Protein AF-A0A5R2N940-F1 (afdb_monomer)

Nearest PDB structures (foldseek):
  3h09-assembly2_B  TM=5.605E-01  e=1.055E-02  Haemophilus influenzae

Radius of gyration: 29.72 Å; Cα contacts (8 Å, |Δi|>4): 476; chains: 1; bounding box: 58×35×92 Å

Solvent-accessible surface area (backbone atoms only — not comparable to full-atom values): 13304 Å² total; per-residue (Å²): 72,88,82,77,82,92,50,92,90,56,73,45,78,44,80,30,69,40,37,45,73,51,50,69,86,26,86,56,65,35,36,34,31,30,68,78,71,48,51,26,23,40,44,30,73,22,41,36,38,37,23,25,46,26,42,48,44,74,79,42,49,58,17,42,87,70,73,39,70,40,30,38,32,72,29,45,43,80,70,60,48,39,59,36,61,92,58,58,33,61,38,52,42,56,40,65,46,69,47,96,48,24,28,37,31,42,39,63,71,52,63,50,48,37,59,45,34,65,33,80,69,8,73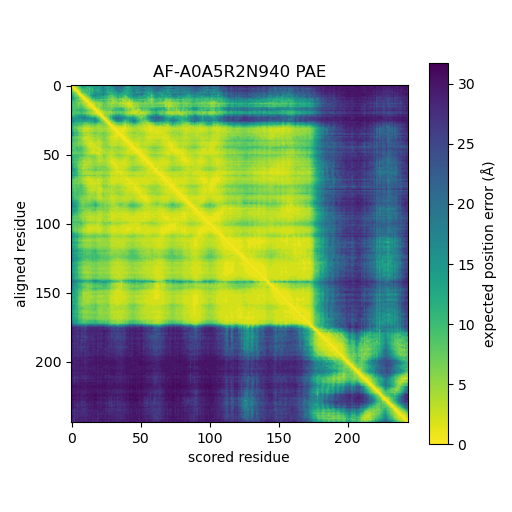,52,83,52,46,51,35,44,53,50,22,43,50,52,40,53,54,57,74,76,44,62,46,88,31,94,55,16,39,60,53,46,56,52,21,54,25,65,36,40,39,59,36,22,53,50,45,52,69,69,34,75,88,54,68,69,52,58,54,55,51,51,51,52,50,50,49,54,51,50,52,55,54,46,50,38,75,72,36,79,86,51,39,44,100,85,71,50,41,68,48,76,48,65,54,66,84,41,78,41,68,52,77,71,50,96,42,52,82,79,54,83,47,78,50,75,51,79,49,75,52,106

Structure (mmCIF, N/CA/C/O backbone):
data_AF-A0A5R2N940-F1
#
_entry.id   AF-A0A5R2N940-F1
#
loop_
_atom_site.group_PDB
_atom_site.id
_atom_site.type_symbol
_atom_site.label_atom_id
_atom_site.label_alt_id
_atom_site.label_comp_id
_atom_site.label_asym_id
_atom_site.label_entity_id
_atom_site.label_seq_id
_atom_site.pdbx_PDB_ins_code
_atom_site.Cartn_x
_atom_site.Cartn_y
_atom_site.Cartn_z
_atom_site.occupancy
_atom_site.B_iso_or_equiv
_atom_site.auth_seq_id
_atom_site.auth_comp_id
_atom_site.auth_asym_id
_atom_site.auth_atom_id
_atom_site.pdbx_PDB_model_num
ATOM 1 N N . GLY A 1 1 ? -12.086 -3.168 29.044 1.00 44.66 1 GLY A N 1
ATOM 2 C CA . GLY A 1 1 ? -11.832 -4.486 29.652 1.00 44.66 1 GLY A CA 1
ATOM 3 C C . GLY A 1 1 ? -10.336 -4.706 29.757 1.00 44.66 1 GLY A C 1
ATOM 4 O O . GLY A 1 1 ? -9.591 -3.938 29.162 1.00 44.66 1 GLY A O 1
ATOM 5 N N . PHE A 1 2 ? -9.892 -5.713 30.510 1.00 36.66 2 PHE A N 1
ATOM 6 C CA . PHE A 1 2 ? -8.494 -6.152 30.461 1.00 36.66 2 PHE A CA 1
ATOM 7 C C . PHE A 1 2 ? -8.243 -6.866 29.126 1.00 36.66 2 PHE A C 1
ATOM 9 O O . PHE A 1 2 ? -9.020 -7.741 28.752 1.00 36.66 2 PHE A O 1
ATOM 16 N N . TYR A 1 3 ? -7.195 -6.458 28.413 1.00 52.59 3 TYR A N 1
ATOM 17 C CA . TYR A 1 3 ? -6.769 -7.007 27.127 1.00 52.59 3 TYR A CA 1
ATOM 18 C C . TYR A 1 3 ? -5.451 -7.764 27.309 1.00 52.59 3 TYR A C 1
ATOM 20 O O . TYR A 1 3 ? -4.592 -7.347 28.084 1.00 52.59 3 TYR A O 1
ATOM 28 N N . THR A 1 4 ? -5.300 -8.883 26.608 1.00 47.16 4 THR A N 1
ATOM 29 C CA . THR A 1 4 ? -4.017 -9.572 26.436 1.00 47.16 4 THR A CA 1
ATOM 30 C C . THR A 1 4 ? -3.868 -9.849 24.947 1.00 47.16 4 THR A C 1
ATOM 32 O O . THR A 1 4 ? -4.587 -10.690 24.410 1.00 47.16 4 THR A O 1
ATOM 35 N N . ASN A 1 5 ? -2.981 -9.109 24.273 1.00 54.41 5 ASN A N 1
ATOM 36 C CA . ASN A 1 5 ? -2.538 -9.459 22.923 1.00 54.41 5 ASN A CA 1
ATOM 37 C C . ASN A 1 5 ? -1.955 -10.885 22.982 1.00 54.41 5 ASN A C 1
ATOM 39 O O . ASN A 1 5 ? -1.223 -11.193 23.928 1.00 54.41 5 ASN A O 1
ATOM 43 N N . GLN A 1 6 ? -2.274 -11.761 22.021 1.00 54.56 6 GLN A N 1
ATOM 44 C CA . GLN A 1 6 ? -1.691 -13.112 21.979 1.00 54.56 6 GLN A CA 1
ATOM 45 C C . GLN A 1 6 ? -0.190 -13.119 21.628 1.00 54.56 6 GLN A C 1
ATOM 47 O O . GLN A 1 6 ? 0.441 -14.175 21.655 1.00 54.56 6 GLN A O 1
ATOM 52 N N . GLY A 1 7 ? 0.400 -11.945 21.408 1.00 53.34 7 GLY A N 1
ATOM 53 C CA . GLY A 1 7 ? 1.804 -11.741 21.088 1.00 53.34 7 GLY A CA 1
ATOM 54 C C . GLY A 1 7 ? 1.979 -11.381 19.618 1.00 53.34 7 GLY A C 1
ATOM 55 O O . GLY A 1 7 ? 1.072 -11.546 18.818 1.00 53.34 7 GLY A O 1
ATOM 56 N N . ILE A 1 8 ? 3.172 -10.899 19.275 1.00 55.69 8 ILE A N 1
ATOM 57 C CA . ILE A 1 8 ? 3.547 -10.573 17.895 1.00 55.69 8 ILE A CA 1
ATOM 58 C C . ILE A 1 8 ? 3.683 -11.871 17.091 1.00 55.69 8 ILE A C 1
ATOM 60 O O . ILE A 1 8 ? 4.409 -12.779 17.508 1.00 55.69 8 ILE A O 1
ATOM 64 N N . GLY A 1 9 ? 3.057 -11.932 15.919 1.00 58.97 9 GLY A N 1
ATOM 65 C CA . GLY A 1 9 ? 3.209 -13.028 14.962 1.00 58.97 9 GLY A CA 1
ATOM 66 C C . GLY A 1 9 ? 1.997 -13.950 14.825 1.00 58.97 9 GLY A C 1
ATOM 67 O O . GLY A 1 9 ? 2.103 -14.961 14.128 1.00 58.97 9 GLY A O 1
ATOM 68 N N . VAL A 1 10 ? 0.874 -13.652 15.487 1.00 68.81 10 VAL A N 1
ATOM 69 C CA . VAL A 1 10 ? -0.336 -14.487 15.458 1.00 68.81 10 VAL A CA 1
ATOM 70 C C . VAL A 1 10 ? -1.566 -13.600 15.378 1.00 68.81 10 VAL A C 1
ATOM 72 O O . VAL A 1 10 ? -1.925 -12.951 16.351 1.00 68.81 10 VAL A O 1
ATOM 75 N N . VAL A 1 11 ? -2.274 -13.676 14.250 1.00 71.25 11 VAL A N 1
ATOM 76 C CA . VAL A 1 11 ? -3.556 -12.987 14.089 1.00 71.25 11 VAL A CA 1
ATOM 77 C C . VAL A 1 11 ? -4.619 -13.601 15.006 1.00 71.25 11 VAL A C 1
ATOM 79 O O . VAL A 1 11 ? -4.940 -14.790 14.890 1.00 71.25 11 VAL A O 1
ATOM 82 N N . ALA A 1 12 ? -5.214 -12.786 15.875 1.00 76.19 12 ALA A N 1
ATOM 83 C CA . ALA A 1 12 ? -6.241 -13.196 16.823 1.00 76.19 12 ALA A C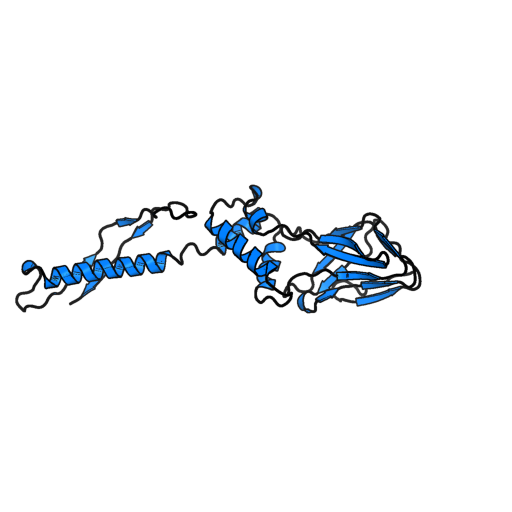A 1
ATOM 84 C C . ALA A 1 12 ? -7.435 -12.228 16.875 1.00 76.19 12 ALA A C 1
ATOM 86 O O . ALA A 1 12 ? -7.312 -11.006 16.818 1.00 76.19 12 ALA A O 1
ATOM 87 N N . LYS A 1 13 ? -8.630 -12.797 17.071 1.00 79.62 13 LYS A N 1
ATOM 88 C CA . LYS A 1 13 ? -9.815 -12.033 17.477 1.00 79.62 13 LYS A CA 1
ATOM 89 C C . LYS A 1 13 ? -9.965 -12.120 18.985 1.00 79.62 13 LYS A C 1
ATOM 91 O O . LYS A 1 13 ? -10.016 -13.222 19.529 1.00 79.62 13 LYS A O 1
ATOM 96 N N . VAL A 1 14 ? -10.039 -10.972 19.646 1.00 80.69 14 VAL A N 1
ATOM 97 C CA . VAL A 1 14 ? -10.121 -10.893 21.107 1.00 80.69 14 VAL A CA 1
ATOM 98 C C . VAL A 1 14 ? -11.463 -10.305 21.514 1.00 80.69 14 VAL A C 1
ATOM 100 O O . VAL A 1 14 ? -11.762 -9.145 21.226 1.00 80.69 14 VAL A O 1
ATOM 103 N N . ASP A 1 15 ? -12.258 -11.105 22.221 1.00 80.88 15 ASP A N 1
ATOM 104 C CA . ASP A 1 15 ? -13.495 -10.645 22.843 1.00 80.88 15 ASP A CA 1
ATOM 105 C C . ASP A 1 15 ? -13.173 -9.846 24.112 1.00 80.88 15 ASP A C 1
ATOM 107 O O . ASP A 1 15 ? -12.575 -10.353 25.065 1.00 80.88 15 ASP A O 1
ATOM 111 N N . VAL A 1 16 ? -13.597 -8.584 24.149 1.00 79.69 16 VAL A N 1
ATOM 112 C CA . VAL A 1 16 ? -13.416 -7.693 25.296 1.00 79.69 16 VAL A CA 1
ATOM 113 C C . VAL A 1 16 ? -14.776 -7.409 25.922 1.00 79.69 16 VAL A C 1
ATOM 115 O O . VAL A 1 16 ? -15.626 -6.717 25.359 1.00 79.69 16 VAL A O 1
ATOM 118 N N . GLY A 1 17 ? -14.968 -7.907 27.145 1.00 75.62 17 GLY A N 1
ATOM 119 C CA . GLY A 1 17 ? -16.130 -7.563 27.958 1.00 75.62 17 GLY A CA 1
ATOM 120 C C . GLY A 1 17 ? -16.151 -6.066 28.289 1.00 75.62 17 GLY A C 1
ATOM 121 O O . GLY A 1 17 ? -15.237 -5.544 28.940 1.00 75.62 17 GLY A O 1
ATOM 122 N N . GLY A 1 18 ? -17.208 -5.378 27.859 1.00 80.62 18 GLY A N 1
ATOM 123 C CA . GLY A 1 18 ? -17.401 -3.938 28.024 1.00 80.62 18 GLY A CA 1
ATOM 124 C C . GLY A 1 18 ? -16.725 -3.101 26.935 1.00 80.62 18 GLY A C 1
ATOM 125 O O . GLY A 1 18 ? -16.542 -3.549 25.807 1.00 80.62 18 GLY A O 1
ATOM 126 N N . GLY A 1 19 ? -16.404 -1.850 27.266 1.00 80.75 19 GLY A N 1
ATOM 127 C CA . GLY A 1 19 ? -15.695 -0.941 26.364 1.00 80.75 19 GLY A CA 1
ATOM 128 C C . GLY A 1 19 ? -14.172 -1.082 26.413 1.00 80.75 19 GLY A C 1
ATOM 129 O O . GLY A 1 19 ? -13.620 -1.697 27.336 1.00 80.75 19 GLY A O 1
ATOM 130 N N . PHE A 1 20 ? -13.491 -0.472 25.446 1.00 83.62 20 PHE A N 1
ATOM 131 C CA . PHE A 1 20 ? -12.031 -0.383 25.363 1.00 83.62 20 PHE A CA 1
ATOM 132 C C . PHE A 1 20 ? -11.602 1.079 25.268 1.00 83.62 20 PHE A C 1
ATOM 134 O O . PHE A 1 20 ? -12.249 1.873 24.593 1.00 83.62 20 PHE A O 1
ATOM 141 N N . LYS A 1 21 ? -10.524 1.435 25.965 1.00 84.44 21 LYS A N 1
ATOM 142 C CA . LYS A 1 21 ? -9.914 2.757 25.863 1.00 84.44 21 LYS A CA 1
ATOM 143 C C . LYS A 1 21 ? -8.412 2.586 25.742 1.00 84.44 21 LYS A C 1
ATOM 145 O O . LYS A 1 21 ? -7.776 2.156 26.704 1.00 84.44 21 LYS A O 1
ATOM 150 N N . GLN A 1 22 ? -7.880 2.922 24.577 1.00 78.06 22 GLN A N 1
ATOM 151 C CA . GLN A 1 22 ? -6.447 2.996 24.353 1.00 78.06 22 GLN A CA 1
ATOM 152 C C . GLN A 1 22 ? -5.919 4.318 24.906 1.00 78.06 22 GLN A C 1
ATOM 154 O O . GLN A 1 22 ? -6.561 5.365 24.795 1.00 78.06 22 GLN A O 1
ATOM 159 N N . VAL A 1 23 ? -4.748 4.266 25.530 1.00 71.88 23 VAL A N 1
ATOM 160 C CA . VAL A 1 23 ? -4.002 5.453 25.958 1.00 71.88 23 VAL A CA 1
ATOM 161 C C . VAL A 1 23 ? -2.736 5.592 25.113 1.00 71.88 23 VAL A C 1
ATOM 163 O O . VAL A 1 23 ? -2.342 4.658 24.421 1.00 71.88 23 VAL A O 1
ATOM 166 N N . LEU A 1 24 ? -2.093 6.760 25.196 1.00 60.22 24 LEU A N 1
ATOM 167 C CA . LEU A 1 24 ? -0.956 7.195 24.368 1.00 60.22 24 LEU A CA 1
ATOM 168 C C . LEU A 1 24 ? 0.204 6.187 24.208 1.00 60.22 24 LEU A C 1
ATOM 170 O O . LEU A 1 24 ? 0.989 6.346 23.283 1.00 60.22 24 LEU A O 1
ATOM 174 N N . SER A 1 25 ? 0.342 5.183 25.084 1.00 59.28 25 SER A N 1
ATOM 175 C CA . SER A 1 25 ? 1.407 4.170 25.014 1.00 59.28 25 SER A CA 1
ATOM 176 C C . SER A 1 25 ? 1.212 3.089 23.946 1.00 59.28 25 SER A C 1
ATOM 178 O O . SER A 1 25 ? 2.125 2.291 23.764 1.00 59.28 25 SER A O 1
ATOM 180 N N . GLY A 1 26 ? 0.082 3.071 23.229 1.00 55.59 26 GLY A N 1
ATOM 181 C CA . GLY A 1 26 ? -0.043 2.256 22.019 1.00 55.59 26 GLY A CA 1
ATOM 182 C C . GLY A 1 26 ? -0.116 0.748 22.253 1.00 55.59 26 GLY A C 1
ATOM 183 O O . GLY A 1 26 ? 0.538 -0.027 21.564 1.00 55.59 26 GLY A O 1
ATOM 184 N N . ASP A 1 27 ? -0.915 0.312 23.230 1.00 61.22 27 ASP A N 1
ATOM 185 C CA . ASP A 1 27 ? -1.028 -1.111 23.593 1.00 61.22 27 ASP A CA 1
ATOM 186 C C . ASP A 1 27 ? -1.682 -1.979 22.490 1.00 61.22 27 ASP A C 1
ATOM 188 O O . ASP A 1 27 ? -1.665 -3.210 22.575 1.00 61.22 27 ASP A O 1
ATOM 192 N N . PHE A 1 28 ? -2.273 -1.355 21.464 1.00 68.81 28 PHE A N 1
ATOM 193 C CA . PHE A 1 28 ? -2.885 -2.039 20.329 1.00 68.81 28 PHE A CA 1
ATOM 194 C C . PHE A 1 28 ? -1.876 -2.206 19.190 1.00 68.81 28 PHE A C 1
ATOM 196 O O . PHE A 1 28 ? -1.679 -1.323 18.357 1.00 68.81 28 PHE A O 1
ATOM 203 N N . VAL A 1 29 ? -1.233 -3.368 19.176 1.00 71.38 29 VAL A N 1
ATOM 204 C CA . VAL A 1 29 ? -0.426 -3.847 18.052 1.00 71.38 29 VAL A CA 1
ATOM 205 C C . VAL A 1 29 ? -1.345 -4.617 17.110 1.00 71.38 29 VAL A C 1
ATOM 207 O O . VAL A 1 29 ? -2.102 -5.468 17.576 1.00 71.38 29 VAL A O 1
ATOM 210 N N . THR A 1 30 ? -1.295 -4.293 15.818 1.00 81.88 30 THR A N 1
ATOM 211 C CA . THR A 1 30 ? -2.127 -4.915 14.782 1.00 81.88 30 THR A CA 1
ATOM 212 C C . THR A 1 30 ? -1.262 -5.793 13.885 1.00 81.88 30 THR A C 1
ATOM 214 O O . THR A 1 30 ? -0.526 -5.287 13.030 1.00 81.88 30 THR A O 1
ATOM 217 N N . ASP A 1 31 ? -1.356 -7.108 14.056 1.00 85.50 31 ASP A N 1
ATOM 218 C CA . ASP A 1 31 ? -0.796 -8.050 13.095 1.00 85.50 31 ASP A CA 1
ATOM 219 C C . ASP A 1 31 ? -1.713 -8.143 11.860 1.00 85.50 31 ASP A C 1
ATOM 221 O O . ASP A 1 31 ? -2.942 -8.225 11.965 1.00 85.50 31 ASP A O 1
ATOM 225 N N . VAL A 1 32 ? -1.121 -8.121 10.666 1.00 88.06 32 VAL A N 1
ATOM 226 C CA . VAL A 1 32 ? -1.808 -8.175 9.370 1.00 88.06 32 VAL A CA 1
ATOM 227 C C . VAL A 1 32 ? -1.212 -9.306 8.536 1.00 88.06 32 VAL A C 1
ATOM 229 O O . VAL A 1 32 ? -0.020 -9.320 8.225 1.00 88.06 32 VAL A O 1
ATOM 232 N N . ASP A 1 33 ? -2.047 -10.258 8.137 1.00 88.44 33 ASP A N 1
ATOM 233 C CA . ASP A 1 33 ? -1.687 -11.340 7.225 1.00 88.44 33 ASP A CA 1
ATOM 234 C C . ASP A 1 33 ? -2.398 -11.127 5.887 1.00 88.44 33 ASP A C 1
ATOM 236 O O . ASP A 1 33 ? -3.579 -11.455 5.729 1.00 88.44 33 ASP A O 1
ATOM 240 N N . LEU A 1 34 ? -1.670 -10.578 4.910 1.00 89.62 34 LEU A N 1
ATOM 241 C CA . LEU A 1 34 ? -2.230 -10.278 3.595 1.00 89.62 34 LEU A CA 1
ATOM 242 C C . LEU A 1 34 ? -2.583 -11.550 2.822 1.00 89.62 34 LEU A C 1
ATOM 244 O O . LEU A 1 34 ? -3.617 -11.590 2.162 1.00 89.62 34 LEU A O 1
ATOM 248 N N . ASN A 1 35 ? -1.798 -12.620 2.928 1.00 88.31 35 ASN A N 1
ATOM 249 C CA . ASN A 1 35 ? -2.079 -13.879 2.239 1.00 88.31 35 ASN A CA 1
ATOM 250 C C . ASN A 1 35 ? -3.447 -14.459 2.635 1.00 88.31 35 ASN A C 1
ATOM 252 O O . ASN A 1 35 ? -4.217 -14.896 1.775 1.00 88.31 35 ASN A O 1
ATOM 256 N N . ASN A 1 36 ? -3.769 -14.420 3.927 1.00 87.38 36 ASN A N 1
ATOM 257 C CA . ASN A 1 36 ? -5.051 -14.904 4.437 1.00 87.38 36 ASN A CA 1
ATOM 258 C C . ASN A 1 36 ? -6.134 -13.814 4.521 1.00 87.38 36 ASN A C 1
ATOM 260 O O . ASN A 1 36 ? -7.290 -14.150 4.769 1.00 87.38 36 ASN A O 1
ATOM 264 N N . GLN A 1 37 ? -5.785 -12.545 4.270 1.00 89.38 37 GLN A N 1
ATOM 265 C CA . GLN A 1 37 ? -6.675 -11.379 4.367 1.00 89.38 37 GLN A CA 1
ATOM 266 C C . GLN A 1 37 ? -7.329 -11.262 5.753 1.00 89.38 37 GLN A C 1
ATOM 268 O O . GLN A 1 37 ? -8.535 -11.046 5.887 1.00 89.38 37 GLN A O 1
ATOM 273 N N . ILE A 1 38 ? -6.519 -11.443 6.797 1.00 88.25 38 ILE A N 1
ATOM 274 C CA . ILE A 1 38 ? -6.947 -11.377 8.198 1.00 88.25 38 ILE A CA 1
ATOM 275 C C . ILE A 1 38 ? -6.037 -10.447 8.996 1.00 88.25 38 ILE A C 1
ATOM 277 O O . ILE A 1 38 ? -4.870 -10.251 8.662 1.00 88.25 38 ILE A O 1
ATOM 281 N N . THR A 1 39 ? -6.579 -9.899 10.078 1.00 89.25 39 THR A N 1
ATOM 282 C CA . THR A 1 39 ? -5.853 -9.032 11.002 1.00 89.25 39 THR A CA 1
ATOM 283 C C . THR A 1 39 ? -6.307 -9.266 12.436 1.00 89.25 39 THR A C 1
ATOM 285 O O . THR A 1 39 ? -7.386 -9.834 12.662 1.00 89.25 39 THR A O 1
ATOM 288 N N . ASP A 1 40 ? -5.489 -8.832 13.391 1.00 84.50 40 ASP A N 1
ATOM 289 C CA . ASP A 1 40 ? -5.913 -8.687 14.775 1.00 84.50 40 ASP A CA 1
ATOM 290 C C . ASP A 1 40 ? -7.155 -7.809 14.874 1.00 84.50 40 ASP A C 1
ATOM 292 O O . ASP A 1 40 ? -7.224 -6.718 14.306 1.00 84.50 40 ASP A O 1
ATOM 296 N N . ALA A 1 41 ? -8.150 -8.290 15.618 1.00 87.56 41 ALA A N 1
ATOM 297 C CA . ALA A 1 41 ? -9.384 -7.543 15.794 1.00 87.56 41 ALA A CA 1
ATOM 298 C C . ALA A 1 41 ? -9.942 -7.637 17.212 1.00 87.56 41 ALA A C 1
ATOM 300 O O . ALA A 1 41 ? -9.967 -8.704 17.832 1.00 87.56 41 ALA A O 1
ATOM 301 N N . LEU A 1 42 ? -10.467 -6.517 17.704 1.00 88.12 42 LEU A N 1
ATOM 302 C CA . LEU A 1 42 ? -11.174 -6.445 18.979 1.00 88.12 42 LEU A CA 1
ATOM 303 C C . LEU A 1 42 ? -12.686 -6.526 18.766 1.00 88.12 42 LEU A C 1
ATOM 305 O O . LEU A 1 42 ? -13.270 -5.725 18.036 1.00 88.12 42 LEU A O 1
ATOM 309 N N . ALA A 1 43 ? -13.338 -7.453 19.459 1.00 89.75 43 ALA A N 1
ATOM 310 C CA . ALA A 1 43 ? -14.791 -7.518 19.550 1.00 89.75 43 ALA A CA 1
ATOM 311 C C . ALA A 1 43 ? -15.232 -6.990 20.922 1.00 89.75 43 ALA A C 1
ATOM 313 O O . ALA A 1 43 ? -15.105 -7.666 21.942 1.00 89.75 43 ALA A O 1
ATOM 314 N N . LEU A 1 44 ? -15.719 -5.753 20.961 1.00 90.50 44 LEU A N 1
ATOM 315 C CA . LEU A 1 44 ? -16.147 -5.067 22.177 1.00 90.50 44 LEU A CA 1
ATOM 316 C C . LEU A 1 44 ? -17.655 -5.234 22.375 1.00 90.50 44 LEU A C 1
ATOM 318 O O . LEU A 1 44 ? -18.441 -5.036 21.450 1.00 90.50 44 LEU A O 1
ATOM 322 N N . THR A 1 45 ? -18.095 -5.504 23.605 1.00 89.00 45 THR A N 1
ATOM 323 C CA . THR A 1 45 ? -19.537 -5.456 23.923 1.00 89.00 45 THR A CA 1
ATOM 324 C C . THR A 1 45 ? -20.023 -4.042 24.276 1.00 89.00 45 THR A C 1
ATOM 326 O O . THR A 1 45 ? -21.222 -3.835 24.447 1.00 89.00 45 THR A O 1
ATOM 329 N N . GLY A 1 46 ? -19.106 -3.081 24.438 1.00 89.88 46 GLY A N 1
ATOM 330 C CA . GLY A 1 46 ? -19.373 -1.665 24.713 1.00 89.88 46 GLY A CA 1
ATOM 331 C C . GLY A 1 46 ? -18.670 -0.724 23.726 1.00 89.88 46 GLY A C 1
ATOM 332 O O . GLY A 1 46 ? -18.325 -1.125 22.615 1.00 89.88 46 GLY A O 1
ATOM 333 N N . ALA A 1 47 ? -18.473 0.537 24.124 1.00 92.69 47 ALA A N 1
ATOM 334 C CA . ALA A 1 47 ? -17.843 1.554 23.279 1.00 92.69 47 ALA A CA 1
ATOM 335 C C . ALA A 1 47 ? -16.305 1.442 23.251 1.00 92.69 47 ALA A C 1
ATOM 337 O O . ALA A 1 47 ? -15.695 1.045 24.246 1.00 92.69 47 ALA A O 1
ATOM 338 N N . GLY A 1 48 ? -15.691 1.818 22.133 1.00 92.06 48 GLY A N 1
ATOM 339 C CA . GLY A 1 48 ? -14.244 1.888 21.934 1.00 92.06 48 GLY A CA 1
ATOM 340 C C . GLY A 1 48 ? -13.771 3.329 21.748 1.00 92.06 48 GLY A C 1
ATOM 341 O O . GLY A 1 48 ? -14.441 4.115 21.085 1.00 92.06 48 GLY A O 1
ATOM 342 N N . ASP A 1 49 ? -12.630 3.668 22.339 1.00 92.12 49 ASP A N 1
ATOM 343 C CA . ASP A 1 49 ? -11.960 4.968 22.218 1.00 92.12 49 ASP A CA 1
ATOM 344 C C . ASP A 1 49 ? -10.461 4.736 21.976 1.00 92.12 49 ASP A C 1
ATOM 346 O O . ASP A 1 49 ? -9.773 4.192 22.847 1.00 92.12 49 ASP A O 1
ATOM 350 N N . PHE A 1 50 ? -9.974 5.086 20.787 1.00 90.50 50 PHE A N 1
ATOM 351 C CA . PHE A 1 50 ? -8.633 4.743 20.307 1.00 90.50 50 PHE A CA 1
ATOM 352 C C . PHE A 1 50 ? -7.763 5.992 20.146 1.00 90.50 50 PHE A C 1
ATOM 354 O O . PHE A 1 50 ? -8.207 6.986 19.586 1.00 90.50 50 PHE A O 1
ATOM 361 N N . ASN A 1 51 ? -6.532 5.962 20.662 1.00 89.31 51 ASN A N 1
ATOM 362 C CA . ASN A 1 51 ? -5.604 7.097 20.663 1.00 89.31 51 ASN A CA 1
ATOM 363 C C . ASN A 1 51 ? -4.148 6.601 20.702 1.00 89.31 51 ASN A C 1
ATOM 365 O O . ASN A 1 51 ? -3.877 5.530 21.255 1.00 89.31 51 ASN A O 1
ATOM 369 N N . GLY A 1 52 ? -3.218 7.413 20.206 1.00 87.19 52 GLY A N 1
ATOM 370 C CA . GLY A 1 52 ? -1.781 7.165 20.234 1.00 87.19 52 GLY A CA 1
ATOM 371 C C . GLY A 1 52 ? -1.306 6.290 19.081 1.00 87.19 52 GLY A C 1
ATOM 372 O O . GLY A 1 52 ? -2.044 6.010 18.142 1.00 87.19 52 GLY A O 1
ATOM 373 N N . GLU A 1 53 ? -0.056 5.844 19.153 1.00 86.69 53 GLU A N 1
ATOM 374 C CA . GLU A 1 53 ? 0.531 5.018 18.098 1.00 86.69 53 GLU A CA 1
ATOM 375 C C . GLU A 1 53 ? -0.037 3.591 18.131 1.00 86.69 53 GLU A C 1
ATOM 377 O O . GLU A 1 53 ? -0.210 3.003 19.197 1.00 86.69 53 GLU A O 1
ATOM 382 N N . ALA A 1 54 ? -0.294 3.016 16.963 1.00 86.75 54 ALA A N 1
ATOM 383 C CA . ALA A 1 54 ? -0.714 1.635 16.779 1.00 86.75 54 ALA A CA 1
ATOM 384 C C . ALA A 1 54 ? 0.269 0.938 15.828 1.00 86.75 54 ALA A C 1
ATOM 386 O O . ALA A 1 54 ? 0.210 1.142 14.608 1.00 86.75 54 ALA A O 1
ATOM 387 N N . PRO A 1 55 ? 1.219 0.154 16.368 1.00 86.50 55 PRO A N 1
ATOM 388 C CA . PRO A 1 55 ? 2.194 -0.550 15.553 1.00 86.50 55 PRO A CA 1
ATOM 389 C C . PRO A 1 55 ? 1.534 -1.570 14.617 1.00 86.50 55 PRO A C 1
ATOM 391 O O . PRO A 1 55 ? 0.690 -2.357 15.050 1.00 86.50 55 PRO A O 1
ATOM 394 N N . LEU A 1 56 ? 1.956 -1.585 13.353 1.00 89.19 56 LEU A N 1
ATOM 395 C CA . LEU A 1 56 ? 1.536 -2.549 12.339 1.00 89.19 56 LEU A CA 1
ATOM 396 C C . LEU A 1 56 ? 2.644 -3.569 12.077 1.00 89.19 56 LEU A C 1
ATOM 398 O O . LEU A 1 56 ? 3.769 -3.192 11.731 1.00 89.19 56 LEU A O 1
ATOM 402 N N . ASN A 1 57 ? 2.304 -4.856 12.154 1.00 86.75 57 ASN A N 1
ATOM 403 C CA . ASN A 1 57 ? 3.204 -5.949 11.794 1.00 86.75 57 ASN A CA 1
ATOM 404 C C . ASN A 1 57 ? 2.618 -6.761 10.641 1.00 86.75 57 ASN A C 1
ATOM 406 O O . ASN A 1 57 ? 1.563 -7.373 10.771 1.00 86.75 57 ASN A O 1
ATOM 410 N N . PHE A 1 58 ? 3.332 -6.831 9.522 1.00 88.31 58 PHE A N 1
ATOM 411 C CA . PHE A 1 58 ? 2.915 -7.640 8.380 1.00 88.31 58 PHE A CA 1
ATOM 412 C C . PHE A 1 58 ? 3.542 -9.032 8.461 1.00 88.31 58 PHE A C 1
ATOM 414 O O . PHE A 1 58 ? 4.764 -9.171 8.402 1.00 88.31 58 PHE A O 1
ATOM 421 N N . LEU A 1 59 ? 2.709 -10.066 8.585 1.00 86.69 59 LEU A N 1
ATOM 422 C CA . LEU A 1 59 ? 3.156 -11.464 8.629 1.00 86.69 59 LEU A CA 1
ATOM 423 C C . LEU A 1 59 ? 3.489 -11.988 7.231 1.00 86.69 59 LEU A C 1
ATOM 425 O O . LEU A 1 59 ? 4.421 -12.770 7.048 1.00 86.69 59 LEU A O 1
ATOM 429 N N . THR A 1 60 ? 2.716 -11.545 6.241 1.00 86.31 60 THR A N 1
ATOM 430 C CA . THR A 1 60 ? 2.874 -11.900 4.832 1.00 86.31 60 THR A CA 1
ATOM 431 C C . THR A 1 60 ? 2.531 -10.700 3.956 1.00 86.31 60 THR A C 1
ATOM 433 O O . THR A 1 60 ? 1.803 -9.796 4.370 1.00 86.31 60 THR A O 1
ATOM 436 N N . ILE A 1 61 ? 3.052 -10.705 2.727 1.00 88.19 61 ILE A N 1
ATOM 437 C CA . ILE A 1 61 ? 2.830 -9.638 1.739 1.00 88.19 61 ILE A CA 1
ATOM 438 C C . ILE A 1 61 ? 2.395 -10.178 0.373 1.00 88.19 61 ILE A C 1
ATOM 440 O O . ILE A 1 61 ? 2.578 -9.524 -0.650 1.00 88.19 61 ILE A O 1
ATOM 444 N N . ASP A 1 62 ? 1.857 -11.396 0.331 1.00 88.12 62 ASP A N 1
ATOM 445 C CA . ASP A 1 62 ? 1.617 -12.118 -0.925 1.00 88.12 62 ASP A CA 1
ATOM 446 C C . ASP A 1 62 ? 0.326 -11.701 -1.654 1.00 88.12 62 ASP A C 1
ATOM 448 O O . ASP A 1 62 ? 0.090 -12.152 -2.772 1.00 88.12 62 ASP A O 1
ATOM 452 N N . LYS A 1 63 ? -0.489 -10.822 -1.059 1.00 93.31 63 LYS A N 1
ATOM 453 C CA . LYS A 1 63 ? -1.725 -10.270 -1.642 1.00 93.31 63 LYS A CA 1
ATOM 454 C C . LYS A 1 63 ? -1.811 -8.767 -1.429 1.00 93.31 63 LYS A C 1
ATOM 456 O O . LYS A 1 63 ? -1.162 -8.244 -0.526 1.00 93.31 63 LYS A O 1
ATOM 461 N N . LEU A 1 64 ? -2.594 -8.075 -2.253 1.00 91.62 64 LEU A N 1
ATOM 462 C CA . LEU A 1 64 ? -2.774 -6.630 -2.099 1.00 91.62 64 LEU A CA 1
ATOM 463 C C . LEU A 1 64 ? -3.510 -6.314 -0.792 1.00 91.62 64 LEU A C 1
ATOM 465 O O . LEU A 1 64 ? -4.341 -7.096 -0.318 1.00 91.62 64 LEU A O 1
ATOM 469 N N . PHE A 1 65 ? -3.161 -5.170 -0.211 1.00 92.94 65 PHE A N 1
ATOM 470 C CA . PHE A 1 65 ? -3.806 -4.653 0.985 1.00 92.94 65 PHE A CA 1
ATOM 471 C C . PHE A 1 65 ? -5.257 -4.261 0.684 1.00 92.94 65 PHE A C 1
ATOM 473 O O . PHE A 1 65 ? -5.554 -3.678 -0.359 1.00 92.94 65 PHE A O 1
ATOM 480 N N . THR A 1 66 ? -6.151 -4.553 1.622 1.00 91.31 66 THR A N 1
ATOM 481 C CA . THR A 1 66 ? -7.527 -4.052 1.635 1.00 91.31 66 THR A CA 1
ATOM 482 C C . THR A 1 66 ? -7.809 -3.387 2.966 1.00 91.31 66 THR A C 1
ATOM 484 O O . THR A 1 66 ? -7.057 -3.547 3.920 1.00 91.31 66 THR A O 1
ATOM 487 N N . GLU A 1 67 ? -8.934 -2.692 3.067 1.00 94.12 67 GLU A N 1
ATOM 488 C CA . GLU A 1 67 ? -9.393 -2.206 4.364 1.00 94.12 67 GLU A CA 1
ATOM 489 C C . GLU A 1 67 ? -9.694 -3.378 5.315 1.00 94.12 67 GLU A C 1
ATOM 491 O O . GLU A 1 67 ? -10.246 -4.405 4.903 1.00 94.12 67 GLU A O 1
ATOM 496 N N . TYR A 1 68 ? -9.356 -3.214 6.595 1.00 93.88 68 TYR A N 1
ATOM 497 C CA . TYR A 1 68 ? -9.604 -4.210 7.635 1.00 93.88 68 TYR A CA 1
ATOM 498 C C . TYR A 1 68 ? -10.314 -3.596 8.838 1.00 93.88 68 TYR A C 1
ATOM 500 O O . TYR A 1 68 ? -9.891 -2.577 9.375 1.00 93.88 68 TYR A O 1
ATOM 508 N N . VAL A 1 69 ? -11.367 -4.257 9.322 1.00 94.62 69 VAL A N 1
ATOM 509 C CA . VAL A 1 69 ? -12.002 -3.895 10.597 1.00 94.62 69 VAL A CA 1
ATOM 510 C C . VAL A 1 69 ? -11.147 -4.438 11.742 1.00 94.62 69 VAL A C 1
ATOM 512 O O . VAL A 1 69 ? -11.122 -5.648 11.974 1.00 94.62 69 VAL A O 1
ATOM 515 N N . VAL A 1 70 ? -10.480 -3.541 12.465 1.00 92.50 70 VAL A N 1
ATOM 516 C CA . VAL A 1 70 ? -9.570 -3.867 13.579 1.00 92.50 70 VAL A CA 1
ATOM 517 C C . VAL A 1 70 ? -10.251 -3.770 14.946 1.00 92.50 70 VAL A C 1
ATOM 519 O O . VAL A 1 70 ? -9.781 -4.331 15.934 1.00 92.50 70 VAL A O 1
ATOM 522 N N . ALA A 1 71 ? -11.400 -3.101 15.034 1.00 92.94 71 ALA A N 1
ATOM 523 C CA . ALA A 1 71 ? -12.251 -3.170 16.215 1.00 92.94 71 ALA A CA 1
ATOM 524 C C . ALA A 1 71 ? -13.723 -2.980 15.861 1.00 92.94 71 ALA A C 1
ATOM 526 O O . ALA A 1 71 ? -14.070 -2.206 14.973 1.00 92.94 71 ALA A O 1
ATOM 527 N N . LYS A 1 72 ? -14.599 -3.667 16.591 1.00 94.69 72 LYS A N 1
ATOM 528 C CA . LYS A 1 72 ? -16.053 -3.544 16.473 1.00 94.69 72 LYS A CA 1
ATOM 529 C C . LYS A 1 72 ? -16.678 -3.444 17.853 1.00 94.69 72 LYS A C 1
ATOM 531 O O . LYS A 1 72 ? -16.307 -4.202 18.743 1.00 94.69 72 LYS A O 1
ATOM 536 N N . GLY A 1 73 ? -17.644 -2.551 18.036 1.00 93.50 73 GLY A N 1
ATOM 537 C CA . GLY A 1 73 ? -18.339 -2.390 19.314 1.00 93.50 73 GLY A CA 1
ATO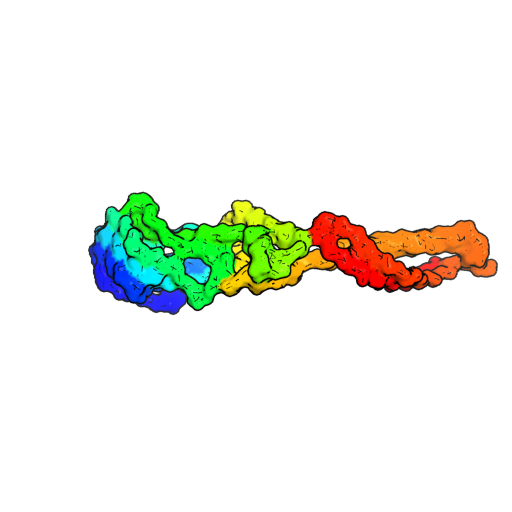M 538 C C . GLY A 1 73 ? -19.658 -1.640 19.201 1.00 93.50 73 GLY A C 1
ATOM 539 O O . GLY A 1 73 ? -20.207 -1.488 18.114 1.00 93.50 73 GLY A O 1
ATOM 540 N N . SER A 1 74 ? -20.191 -1.174 20.334 1.00 93.31 74 SER A N 1
ATOM 541 C CA . SER A 1 74 ? -21.478 -0.462 20.360 1.00 93.31 74 SER A CA 1
ATOM 542 C C . SER A 1 74 ? -21.384 0.989 19.874 1.00 93.31 74 SER A C 1
ATOM 544 O O . SER A 1 74 ? -22.394 1.562 19.478 1.00 93.31 74 SER A O 1
ATOM 546 N N . ALA A 1 75 ? -20.195 1.589 19.966 1.00 94.88 75 ALA A N 1
ATOM 547 C CA . ALA A 1 75 ? -19.836 2.903 19.435 1.00 94.88 75 ALA A CA 1
ATOM 548 C C . ALA A 1 75 ? -18.304 2.997 19.333 1.00 94.88 75 ALA A C 1
ATOM 550 O O . ALA A 1 75 ? -17.627 2.446 20.201 1.00 94.88 75 ALA A O 1
ATOM 551 N N . MET A 1 76 ? -17.765 3.689 18.330 1.00 95.56 76 MET A N 1
ATOM 552 C CA . MET A 1 76 ? -16.325 3.911 18.155 1.00 95.56 76 MET A CA 1
ATOM 553 C C . MET A 1 76 ? -15.983 5.392 18.103 1.00 95.56 76 MET A C 1
ATOM 555 O O . MET A 1 76 ? -16.658 6.173 17.434 1.00 95.56 76 MET A O 1
ATOM 559 N N . THR A 1 77 ? -14.891 5.738 18.772 1.00 94.25 77 THR A N 1
ATOM 560 C CA . THR A 1 77 ? -14.265 7.053 18.724 1.00 94.25 77 THR A CA 1
ATOM 561 C C . THR A 1 77 ? -12.804 6.887 18.331 1.00 94.25 77 THR A C 1
ATOM 563 O O . THR A 1 77 ? -12.064 6.141 18.974 1.00 94.25 77 THR A O 1
ATOM 566 N N . ASP A 1 78 ? -12.399 7.612 17.295 1.00 91.75 78 ASP A N 1
ATOM 567 C CA . ASP A 1 78 ? -10.998 7.901 17.011 1.00 91.75 78 ASP A CA 1
ATOM 568 C C . ASP A 1 78 ? -10.626 9.217 17.713 1.00 91.75 78 ASP A C 1
ATOM 570 O O . ASP A 1 78 ? -11.164 10.281 17.402 1.00 91.75 78 ASP A O 1
ATOM 574 N N . SER A 1 79 ? -9.752 9.120 18.711 1.00 90.81 79 SER A N 1
ATOM 575 C CA . SER A 1 79 ? -9.218 10.231 19.505 1.00 90.81 79 SER A CA 1
ATOM 576 C C . SER A 1 79 ? -7.788 10.610 19.089 1.00 90.81 79 SER A C 1
ATOM 578 O O . SER A 1 79 ? -7.091 11.267 19.868 1.00 90.81 79 SER A O 1
ATOM 580 N N . GLY A 1 80 ? -7.350 10.210 17.891 1.00 89.69 80 GLY A N 1
ATOM 581 C CA . GLY A 1 80 ? -6.009 10.452 17.356 1.00 89.69 80 GLY A CA 1
ATOM 582 C C . GLY A 1 80 ? -5.143 9.195 17.340 1.00 89.69 80 GLY A C 1
ATOM 583 O O . GLY A 1 80 ? -4.007 9.233 17.813 1.00 89.69 80 GLY A O 1
ATOM 584 N N . ILE A 1 81 ? -5.686 8.062 16.886 1.00 90.81 81 ILE A N 1
ATOM 585 C CA . ILE A 1 81 ? -4.878 6.856 16.669 1.00 90.81 81 ILE A CA 1
ATOM 586 C C . ILE A 1 81 ? -4.063 6.981 15.373 1.00 90.81 81 ILE A C 1
ATOM 588 O O . ILE A 1 81 ? -4.590 7.339 14.323 1.00 90.81 81 ILE A O 1
ATOM 592 N N . GLU A 1 82 ? -2.773 6.658 15.436 1.00 90.62 82 GLU A N 1
ATOM 593 C CA . GLU A 1 82 ? -1.845 6.765 14.307 1.00 90.62 82 GLU A CA 1
ATOM 594 C C . GLU A 1 82 ? -1.235 5.401 13.985 1.00 90.62 82 GLU A C 1
ATOM 596 O O . GLU A 1 82 ? -0.633 4.757 14.845 1.00 90.62 82 GLU A O 1
ATOM 601 N N . ALA A 1 83 ? -1.370 4.946 12.739 1.00 90.62 83 ALA A N 1
ATOM 602 C CA . ALA A 1 83 ? -0.738 3.710 12.296 1.00 90.62 83 ALA A CA 1
ATOM 603 C C . ALA A 1 83 ? 0.776 3.898 12.169 1.00 90.62 83 ALA A C 1
ATOM 605 O O . ALA A 1 83 ? 1.246 4.884 11.600 1.00 90.62 83 ALA A O 1
ATOM 606 N N . LYS A 1 84 ? 1.553 2.930 12.662 1.00 88.00 84 LYS A N 1
ATOM 607 C CA . LYS A 1 84 ? 3.015 3.014 12.627 1.00 88.00 84 LYS A CA 1
ATOM 608 C C . LYS A 1 84 ? 3.651 1.708 12.194 1.00 88.00 84 LYS A C 1
ATOM 610 O O . LYS A 1 84 ? 3.512 0.685 12.851 1.00 88.00 84 LYS A O 1
ATOM 615 N N . THR A 1 85 ? 4.406 1.738 11.109 1.00 86.38 85 THR A N 1
ATOM 616 C CA . THR A 1 85 ? 5.229 0.604 10.684 1.00 86.38 85 THR A CA 1
ATOM 617 C C . THR A 1 85 ? 6.596 0.647 11.372 1.00 86.38 85 THR A C 1
ATOM 619 O O . THR A 1 85 ? 7.109 1.715 11.710 1.00 86.38 85 THR A O 1
ATOM 622 N N . LEU A 1 86 ? 7.219 -0.520 11.578 1.00 82.06 86 LEU A N 1
ATOM 623 C CA . LEU A 1 86 ? 8.568 -0.607 12.162 1.00 82.06 86 LEU A CA 1
ATOM 624 C C . LEU A 1 86 ? 9.623 0.111 11.302 1.00 82.06 86 LEU A C 1
ATOM 626 O O . LEU A 1 86 ? 10.555 0.727 11.820 1.00 82.06 86 LEU A O 1
ATOM 630 N N . HIS A 1 87 ? 9.463 0.019 9.985 1.00 83.88 87 HIS A N 1
ATOM 631 C CA . HIS A 1 87 ? 10.273 0.716 8.997 1.00 83.88 87 HIS A CA 1
ATOM 632 C C . HIS A 1 87 ? 9.373 1.641 8.176 1.00 83.88 87 HIS A C 1
ATOM 634 O O . HIS A 1 87 ? 8.236 1.251 7.896 1.00 83.88 87 HIS A O 1
ATOM 640 N N . PRO A 1 88 ? 9.848 2.835 7.778 1.00 86.50 88 PRO A N 1
ATOM 641 C CA . PRO A 1 88 ? 9.120 3.679 6.838 1.00 86.50 88 PRO A CA 1
ATOM 642 C C . PRO A 1 88 ? 8.741 2.894 5.578 1.00 86.50 88 PRO A C 1
ATOM 644 O O . PRO A 1 88 ? 9.512 2.048 5.126 1.00 86.50 88 PRO A O 1
ATOM 647 N N . ALA A 1 89 ? 7.560 3.170 5.035 1.00 91.44 89 ALA A N 1
ATOM 648 C CA . ALA A 1 89 ? 7.059 2.564 3.810 1.00 91.44 89 ALA A CA 1
ATOM 649 C C . ALA A 1 89 ? 6.584 3.686 2.885 1.00 91.44 89 ALA A C 1
ATOM 651 O O . ALA A 1 89 ? 5.561 4.309 3.142 1.00 91.44 89 ALA A O 1
ATOM 652 N N . VAL A 1 90 ? 7.344 3.968 1.831 1.00 93.81 90 VAL A N 1
ATOM 653 C CA . VAL A 1 90 ? 7.100 5.115 0.944 1.00 93.81 90 VAL A CA 1
ATOM 654 C C . VAL A 1 90 ? 5.774 5.005 0.188 1.00 93.81 90 VAL A C 1
ATOM 656 O O . VAL A 1 90 ? 5.114 6.002 -0.080 1.00 93.81 90 VAL A O 1
ATOM 659 N N . GLY A 1 91 ? 5.365 3.782 -0.152 1.00 92.12 91 GLY A N 1
ATOM 660 C CA . GLY A 1 91 ? 4.164 3.523 -0.937 1.00 92.12 91 GLY A CA 1
ATOM 661 C C . GLY A 1 91 ? 2.939 3.153 -0.115 1.00 92.12 91 GLY A C 1
ATOM 662 O O . GLY A 1 91 ? 1.931 2.788 -0.715 1.00 92.12 91 GLY A O 1
ATOM 663 N N . PHE A 1 92 ? 3.003 3.217 1.216 1.00 94.12 92 PHE A N 1
ATOM 664 C CA . PHE A 1 92 ? 1.845 2.990 2.075 1.00 94.12 92 PHE A CA 1
ATOM 665 C C . PHE A 1 92 ? 1.650 4.148 3.044 1.00 94.12 92 PHE A C 1
ATOM 667 O O . PHE A 1 92 ? 2.537 4.472 3.828 1.00 94.12 92 PHE A O 1
ATOM 674 N N . ASN A 1 93 ? 0.443 4.702 3.050 1.00 93.12 93 ASN A N 1
ATOM 675 C CA . ASN A 1 93 ? 0.019 5.680 4.043 1.00 93.12 93 ASN A CA 1
ATOM 676 C C . ASN A 1 93 ? -1.150 5.105 4.845 1.00 93.12 93 ASN A C 1
ATOM 678 O O . ASN A 1 93 ? -2.319 5.353 4.540 1.00 93.12 93 ASN A O 1
ATOM 682 N N . PHE A 1 94 ? -0.819 4.266 5.826 1.00 94.56 94 PHE A N 1
ATOM 683 C CA . PHE A 1 94 ? -1.806 3.603 6.670 1.00 94.56 94 PHE A CA 1
ATOM 684 C C . PHE A 1 94 ? -2.494 4.598 7.604 1.00 94.56 94 PHE A C 1
ATOM 686 O O . PHE A 1 94 ? -1.842 5.410 8.256 1.00 94.56 94 PHE A O 1
ATOM 693 N N . GLN A 1 95 ? -3.814 4.501 7.696 1.00 94.25 95 GLN A N 1
ATOM 694 C CA . GLN A 1 95 ? -4.651 5.381 8.501 1.00 94.25 95 GLN A CA 1
ATOM 695 C C . GLN A 1 95 ? -5.805 4.602 9.132 1.00 94.25 95 GLN A C 1
ATOM 697 O O . GLN A 1 95 ? -6.137 3.489 8.716 1.00 94.25 95 GLN A O 1
ATOM 702 N N . PHE A 1 96 ? -6.438 5.210 10.133 1.00 94.69 96 PHE A N 1
ATOM 703 C CA . PHE A 1 96 ? -7.646 4.684 10.753 1.00 94.69 96 PHE A CA 1
ATOM 704 C C . PHE A 1 96 ? -8.833 5.606 10.510 1.00 94.69 96 PHE A C 1
ATOM 706 O O . PHE A 1 96 ? -8.692 6.824 10.426 1.00 94.69 96 PHE A O 1
ATOM 713 N N . LYS A 1 97 ? -10.014 5.011 10.357 1.00 95.56 97 LYS A N 1
ATOM 714 C CA . LYS A 1 97 ? -11.288 5.729 10.281 1.00 95.56 97 LYS A CA 1
ATOM 715 C C . LYS A 1 97 ? -12.348 4.989 11.081 1.00 95.56 97 LYS A C 1
ATOM 717 O O . LYS A 1 97 ? -12.260 3.776 11.282 1.00 95.56 97 LYS A O 1
ATOM 722 N N . VAL A 1 98 ? -13.363 5.725 11.523 1.00 96.94 98 VAL A N 1
ATOM 723 C CA . VAL A 1 98 ? -14.563 5.135 12.116 1.00 96.94 98 VAL A CA 1
ATOM 724 C C . VAL A 1 98 ? -15.649 5.039 11.056 1.00 96.94 98 VAL A C 1
ATOM 726 O O . VAL A 1 98 ? -16.205 6.053 10.634 1.00 96.94 98 VAL A O 1
ATOM 729 N N . ASP A 1 99 ? -16.005 3.809 10.707 1.00 97.38 99 ASP A N 1
ATOM 730 C CA . ASP A 1 99 ? -17.103 3.518 9.797 1.00 97.38 99 ASP A CA 1
ATOM 731 C C . ASP A 1 99 ? -18.356 3.118 10.580 1.00 97.38 99 ASP A C 1
ATOM 733 O O . ASP A 1 99 ? -18.310 2.445 11.615 1.00 97.38 99 ASP A O 1
ATOM 737 N N . ASN A 1 100 ? -19.518 3.554 10.084 1.00 95.06 100 ASN A N 1
ATOM 738 C CA . ASN A 1 100 ? -20.844 3.261 10.648 1.00 95.06 100 ASN A CA 1
ATOM 739 C C . ASN A 1 100 ? -21.034 3.656 12.131 1.00 95.06 100 ASN A C 1
ATOM 741 O O . ASN A 1 100 ? -22.037 3.294 12.744 1.00 95.06 100 ASN A O 1
ATOM 745 N N . GLY A 1 101 ? -20.082 4.385 12.719 1.00 95.12 101 GLY A N 1
ATOM 746 C CA . GLY A 1 101 ? -20.045 4.709 14.145 1.00 95.12 101 GLY A CA 1
ATOM 747 C C . GLY A 1 101 ? -19.723 3.527 15.066 1.00 95.12 101 GLY A C 1
ATOM 748 O O . GLY A 1 101 ? -19.694 3.722 16.277 1.00 95.12 101 GLY A O 1
ATOM 749 N N . THR A 1 102 ? -19.492 2.319 14.541 1.00 96.12 102 THR A N 1
ATOM 750 C CA . THR A 1 102 ? -19.321 1.083 15.335 1.00 96.12 102 THR A CA 1
ATOM 751 C C . THR A 1 102 ? -18.039 0.322 15.034 1.00 96.12 102 THR A C 1
ATOM 753 O O . THR A 1 102 ? -17.662 -0.548 15.825 1.00 96.12 102 THR A O 1
ATOM 756 N N . ASP A 1 103 ? -17.383 0.635 13.917 1.00 96.25 103 ASP A N 1
ATOM 757 C CA . ASP A 1 103 ? -16.271 -0.137 13.380 1.00 96.25 103 ASP A CA 1
ATOM 758 C C . ASP A 1 103 ? -15.049 0.787 13.254 1.00 96.25 103 ASP A C 1
ATOM 760 O O . ASP A 1 103 ? -15.129 1.841 12.625 1.00 96.25 103 ASP A O 1
ATOM 764 N N . LEU A 1 104 ? -13.928 0.406 13.867 1.00 95.31 104 LEU A N 1
ATOM 765 C CA . LEU A 1 104 ? -12.627 1.020 13.610 1.00 95.31 104 LEU A CA 1
ATOM 766 C C . LEU A 1 104 ? -11.971 0.262 12.457 1.00 95.31 104 LEU A C 1
ATOM 768 O O . LEU A 1 104 ? -11.783 -0.957 12.540 1.00 95.31 104 LEU A O 1
ATOM 772 N N . VAL A 1 105 ? -11.633 0.983 11.395 1.00 96.31 105 VAL A N 1
ATOM 773 C CA . VAL A 1 105 ? -11.131 0.423 10.141 1.00 96.31 105 VAL A CA 1
ATOM 774 C C . VAL A 1 105 ? -9.718 0.924 9.882 1.00 96.31 105 VAL A C 1
ATOM 776 O O . VAL A 1 105 ? -9.492 2.131 9.863 1.00 96.31 105 VAL A O 1
ATOM 779 N N . LEU A 1 106 ? -8.786 -0.004 9.664 1.00 95.75 106 LEU A N 1
ATOM 780 C CA . LEU A 1 106 ? -7.463 0.254 9.104 1.00 95.75 106 LEU A CA 1
ATOM 781 C C . LEU A 1 106 ? -7.584 0.307 7.578 1.00 95.75 106 LEU A C 1
ATOM 783 O O . LEU A 1 106 ? -8.052 -0.652 6.961 1.00 95.75 106 LEU A O 1
ATOM 787 N N . TYR A 1 107 ? -7.148 1.404 6.975 1.00 95.25 107 TYR A N 1
ATOM 788 C CA . TYR A 1 107 ? -7.106 1.601 5.526 1.00 95.25 107 TYR A CA 1
ATOM 789 C C . TYR A 1 107 ? -5.765 2.223 5.116 1.00 95.25 107 TYR A C 1
ATOM 791 O O . TYR A 1 107 ? -4.926 2.512 5.971 1.00 95.25 107 TYR A O 1
ATOM 799 N N . ALA A 1 108 ? -5.530 2.386 3.814 1.00 93.88 108 ALA A N 1
ATOM 800 C CA . ALA A 1 108 ? -4.302 2.987 3.308 1.00 93.88 108 ALA A CA 1
ATOM 801 C C . ALA A 1 108 ? -4.592 3.936 2.136 1.00 93.88 108 ALA A C 1
ATOM 803 O O . ALA A 1 108 ? -5.131 3.507 1.116 1.00 93.88 108 ALA A O 1
ATOM 804 N N . ASP A 1 109 ? -4.205 5.205 2.279 1.00 92.06 109 ASP A N 1
ATOM 805 C CA . ASP A 1 109 ? -4.303 6.228 1.227 1.00 92.06 109 ASP A CA 1
ATOM 806 C C . ASP A 1 109 ? -3.014 6.251 0.410 1.00 92.06 109 ASP A C 1
ATOM 808 O O . ASP A 1 109 ? -2.157 7.127 0.549 1.00 92.06 109 ASP A O 1
ATOM 812 N N . ASN A 1 110 ? -2.843 5.216 -0.399 1.00 93.06 110 ASN A N 1
ATOM 813 C CA . ASN A 1 110 ? -1.595 4.980 -1.099 1.00 93.06 110 ASN A CA 1
ATOM 814 C C . ASN A 1 110 ? -1.350 6.031 -2.193 1.00 93.06 110 ASN A C 1
ATOM 816 O O . ASN A 1 110 ? -2.195 6.171 -3.080 1.00 93.06 110 ASN A O 1
ATOM 820 N N . PRO A 1 111 ? -0.182 6.702 -2.212 1.00 94.56 111 PRO A N 1
ATOM 821 C CA . PRO A 1 111 ? 0.240 7.425 -3.402 1.00 94.56 111 PRO A CA 1
ATOM 822 C C . PRO A 1 111 ? 0.444 6.442 -4.561 1.00 94.56 111 PRO A C 1
ATOM 824 O O . PRO A 1 111 ? 0.806 5.268 -4.365 1.00 94.56 111 PRO A O 1
ATOM 827 N N . THR A 1 112 ? 0.211 6.919 -5.779 1.00 95.94 112 THR A N 1
ATOM 828 C CA . THR A 1 112 ? 0.479 6.137 -6.991 1.00 95.94 112 THR A CA 1
ATOM 829 C C . THR A 1 112 ? 1.985 5.952 -7.178 1.00 95.94 112 THR A C 1
ATOM 831 O O . THR A 1 112 ? 2.790 6.802 -6.786 1.00 95.94 112 THR A O 1
ATOM 834 N N . PHE A 1 113 ? 2.404 4.845 -7.786 1.00 96.62 113 PHE A N 1
ATOM 835 C CA . PHE A 1 113 ? 3.797 4.646 -8.169 1.00 96.62 113 PHE A CA 1
ATOM 836 C C . PHE A 1 113 ? 4.278 5.749 -9.104 1.00 96.62 113 PHE A C 1
ATOM 838 O O . PHE A 1 113 ? 5.438 6.146 -9.001 1.00 96.62 113 PHE A O 1
ATOM 845 N N . LEU A 1 114 ? 3.420 6.256 -9.995 1.00 96.25 114 LEU A N 1
ATOM 846 C CA . LEU A 1 114 ? 3.766 7.376 -10.862 1.00 96.25 114 LEU A CA 1
ATOM 847 C C . LEU A 1 114 ? 4.078 8.645 -10.062 1.00 96.25 114 LEU A C 1
ATOM 849 O O . LEU A 1 114 ? 5.106 9.266 -10.323 1.00 96.25 114 LEU A O 1
ATOM 853 N N . GLU A 1 115 ? 3.242 9.017 -9.088 1.00 96.81 115 GLU A N 1
ATOM 854 C CA . GLU A 1 115 ? 3.501 10.175 -8.218 1.00 96.81 115 GLU A CA 1
ATOM 855 C C . GLU A 1 115 ? 4.818 10.008 -7.459 1.00 96.81 115 GLU A C 1
ATOM 857 O O . GLU A 1 115 ? 5.647 10.917 -7.455 1.00 96.81 115 GLU A O 1
ATOM 862 N N . LEU A 1 116 ? 5.058 8.822 -6.893 1.00 96.62 116 LEU A N 1
ATOM 863 C CA . LEU A 1 116 ? 6.299 8.534 -6.174 1.00 96.62 116 LEU A CA 1
ATOM 864 C C . LEU A 1 116 ? 7.530 8.542 -7.091 1.00 96.62 116 LEU A C 1
ATOM 866 O O . LEU A 1 116 ? 8.605 8.972 -6.685 1.00 96.62 116 LEU A O 1
ATOM 870 N N . ALA A 1 117 ? 7.396 8.071 -8.331 1.00 95.06 117 ALA A N 1
ATOM 871 C CA . ALA A 1 117 ? 8.472 8.112 -9.316 1.00 95.06 117 ALA A CA 1
ATOM 872 C C . ALA A 1 117 ? 8.738 9.541 -9.811 1.00 95.06 117 ALA A C 1
ATOM 874 O O . ALA A 1 117 ? 9.872 9.869 -10.145 1.00 95.06 117 ALA A O 1
ATOM 875 N N . GLN A 1 118 ? 7.715 10.394 -9.871 1.00 95.31 118 GLN A N 1
ATOM 876 C CA . GLN A 1 118 ? 7.845 11.800 -10.261 1.00 95.31 118 GLN A CA 1
ATOM 877 C C . GLN A 1 118 ? 8.322 12.701 -9.118 1.00 95.31 118 GLN A C 1
ATOM 879 O O . GLN A 1 118 ? 8.727 13.838 -9.378 1.00 95.31 118 GLN A O 1
ATOM 884 N N . ASP A 1 119 ? 8.312 12.210 -7.877 1.00 96.06 119 ASP A N 1
ATOM 885 C CA . ASP A 1 119 ? 8.882 12.929 -6.746 1.00 96.06 119 ASP A CA 1
ATOM 886 C C . ASP A 1 119 ? 10.373 13.236 -7.007 1.00 96.06 119 ASP A C 1
ATOM 888 O O . ASP A 1 119 ? 11.139 12.330 -7.366 1.00 96.06 119 ASP A O 1
ATOM 892 N N . PRO A 1 120 ? 10.831 14.494 -6.835 1.00 93.75 120 PRO A N 1
ATOM 893 C CA . PRO A 1 120 ? 12.232 14.860 -7.044 1.00 93.75 120 PRO A CA 1
ATOM 894 C C . PRO A 1 120 ? 13.226 14.056 -6.191 1.00 93.75 120 PRO A C 1
ATOM 896 O O . PRO A 1 120 ? 14.365 13.839 -6.612 1.00 93.75 120 PRO A O 1
ATOM 899 N N . GLY A 1 121 ? 12.811 13.609 -5.005 1.00 92.62 121 GLY A N 1
ATOM 900 C CA . GLY A 1 121 ? 13.571 12.748 -4.103 1.00 92.62 121 GLY A CA 1
ATOM 901 C C . GLY A 1 121 ? 13.793 11.335 -4.641 1.00 92.62 121 GLY A C 1
ATOM 902 O O . GLY A 1 121 ? 14.745 10.676 -4.223 1.00 92.62 121 GLY A O 1
ATOM 903 N N . SER A 1 122 ? 13.002 10.888 -5.623 1.00 91.81 122 SER A N 1
ATOM 904 C CA . SER A 1 122 ? 13.190 9.581 -6.263 1.00 91.81 122 SER A CA 1
ATOM 905 C C . SER A 1 122 ? 14.454 9.493 -7.122 1.00 91.81 122 SER A C 1
ATOM 907 O O . SER A 1 122 ? 14.959 8.401 -7.389 1.00 91.81 122 SER A O 1
ATOM 909 N N . GLY A 1 123 ? 14.964 10.637 -7.592 1.00 90.19 123 GLY A N 1
ATOM 910 C CA . GLY A 1 123 ? 16.087 10.707 -8.530 1.00 90.19 123 GLY A CA 1
ATOM 911 C C . GLY A 1 123 ? 15.773 10.189 -9.941 1.00 90.19 123 GLY A C 1
ATOM 912 O O . GLY A 1 123 ? 16.684 10.091 -10.768 1.00 90.19 123 GLY A O 1
ATOM 913 N N . THR A 1 124 ? 14.513 9.868 -10.241 1.00 87.44 124 THR A N 1
ATOM 914 C CA . THR A 1 124 ? 14.092 9.355 -11.548 1.00 87.44 124 THR A CA 1
ATOM 915 C C . THR A 1 124 ? 13.783 10.504 -12.502 1.00 87.44 124 THR A C 1
ATOM 917 O O . THR A 1 124 ? 12.994 11.393 -12.204 1.00 87.44 124 THR A O 1
ATOM 920 N N . THR A 1 125 ? 14.393 10.483 -13.685 1.00 85.62 125 THR A N 1
ATOM 921 C CA . THR A 1 125 ? 14.112 11.454 -14.764 1.00 85.62 125 THR A CA 1
ATOM 922 C C . THR A 1 125 ? 13.793 10.786 -16.096 1.00 85.62 125 THR A C 1
ATOM 924 O O . THR A 1 125 ? 13.421 11.462 -17.053 1.00 85.62 125 THR A O 1
ATOM 927 N N . ASP A 1 126 ? 13.948 9.464 -16.161 1.00 81.06 126 ASP A N 1
ATOM 928 C CA . ASP A 1 126 ? 13.746 8.665 -17.357 1.00 81.06 126 ASP A CA 1
ATOM 929 C C . ASP A 1 126 ? 12.243 8.395 -17.557 1.00 81.06 126 ASP A C 1
ATOM 931 O O . ASP A 1 126 ? 11.625 7.726 -16.722 1.00 81.06 126 ASP A O 1
ATOM 935 N N . PRO A 1 127 ? 11.627 8.874 -18.653 1.00 84.25 127 PRO A N 1
ATOM 936 C CA . PRO A 1 127 ? 10.200 8.661 -18.865 1.00 84.25 127 PRO A CA 1
ATOM 937 C C . PRO A 1 127 ? 9.811 7.196 -19.110 1.00 84.25 127 PRO A C 1
ATOM 939 O O . PRO A 1 127 ? 8.648 6.854 -18.904 1.00 84.25 127 PRO A O 1
ATOM 942 N N . GLY A 1 128 ? 10.745 6.311 -19.477 1.00 82.06 128 GLY A N 1
ATOM 943 C CA . GLY A 1 128 ? 10.505 4.865 -19.488 1.00 82.06 128 GLY A CA 1
ATOM 944 C C . GLY A 1 128 ? 10.213 4.310 -18.090 1.00 82.06 128 GLY A C 1
ATOM 945 O O . GLY A 1 128 ? 9.379 3.418 -17.934 1.00 82.06 128 GLY A O 1
ATOM 946 N N . VAL A 1 129 ? 10.824 4.894 -17.056 1.00 86.12 129 VAL A N 1
ATOM 947 C CA . VAL A 1 129 ? 10.553 4.532 -15.658 1.00 86.12 129 VAL A CA 1
ATOM 948 C C . VAL A 1 129 ? 9.171 5.025 -15.228 1.00 86.12 129 VAL A C 1
ATOM 950 O O . VAL A 1 129 ? 8.454 4.303 -14.540 1.00 86.12 129 VAL A O 1
ATOM 953 N N . PHE A 1 130 ? 8.740 6.200 -15.695 1.00 89.94 130 PHE A N 1
ATOM 954 C CA . PHE A 1 130 ? 7.377 6.694 -15.458 1.00 89.94 130 PHE A CA 1
ATOM 955 C C . PHE A 1 130 ? 6.314 5.822 -16.137 1.00 89.94 130 PHE A C 1
ATOM 957 O O . PHE A 1 130 ? 5.262 5.575 -15.555 1.00 89.94 130 PHE A O 1
ATOM 964 N N . GLN A 1 131 ? 6.591 5.303 -17.336 1.00 88.12 131 GLN A N 1
ATOM 965 C CA . GLN A 1 131 ? 5.694 4.355 -18.006 1.00 88.12 131 GLN A CA 1
ATOM 966 C C . GLN A 1 131 ? 5.573 3.039 -17.230 1.00 88.12 131 GLN A C 1
ATOM 968 O O . GLN A 1 131 ? 4.470 2.513 -17.094 1.00 88.12 131 GLN A O 1
ATOM 973 N N . LEU A 1 132 ? 6.681 2.518 -16.689 1.00 90.00 132 LEU A N 1
ATOM 974 C CA . LEU A 1 132 ? 6.635 1.344 -15.817 1.00 90.00 132 LEU A CA 1
ATOM 975 C C . LEU A 1 132 ? 5.841 1.626 -14.535 1.00 90.00 132 LEU A C 1
ATOM 977 O O . LEU A 1 132 ? 5.052 0.784 -14.116 1.00 90.00 132 LEU A O 1
ATOM 981 N N . ALA A 1 133 ? 6.047 2.790 -13.917 1.00 93.62 133 ALA A N 1
ATOM 982 C CA . ALA A 1 133 ? 5.326 3.190 -12.715 1.00 93.62 133 ALA A CA 1
ATOM 983 C C . ALA A 1 133 ? 3.809 3.234 -12.967 1.00 93.62 133 ALA A C 1
ATOM 985 O O . ALA A 1 133 ? 3.059 2.572 -12.256 1.00 93.62 133 ALA A O 1
ATOM 986 N N . GLN A 1 134 ? 3.381 3.877 -14.059 1.00 93.38 134 GLN A N 1
ATOM 987 C CA . GLN A 1 134 ? 1.976 3.887 -14.478 1.00 93.38 134 GLN A CA 1
ATOM 988 C C . GLN A 1 134 ? 1.438 2.475 -14.751 1.00 93.38 134 GLN A C 1
ATOM 990 O O . GLN A 1 134 ? 0.311 2.163 -14.384 1.00 93.38 134 GLN A O 1
ATOM 995 N N . TYR A 1 135 ? 2.234 1.594 -15.364 1.00 91.81 135 TYR A N 1
ATOM 996 C CA . TYR A 1 135 ? 1.825 0.203 -15.573 1.00 91.81 135 TYR A CA 1
ATOM 997 C C . TYR A 1 135 ? 1.564 -0.527 -14.246 1.00 91.81 135 TYR A C 1
ATOM 999 O O . TYR A 1 135 ? 0.608 -1.294 -14.148 1.00 91.81 135 TYR A O 1
ATOM 1007 N N . LEU A 1 136 ? 2.389 -0.297 -13.220 1.00 94.25 136 LEU A N 1
ATOM 1008 C CA . LEU A 1 136 ? 2.164 -0.872 -11.892 1.00 94.25 136 LEU A CA 1
ATOM 1009 C C . LEU A 1 136 ? 0.890 -0.319 -11.244 1.00 94.25 136 LEU A C 1
ATOM 1011 O O . LEU A 1 136 ? 0.145 -1.101 -10.655 1.00 94.25 136 LEU A O 1
ATOM 1015 N N . ASP A 1 137 ? 0.614 0.977 -11.409 1.00 94.56 137 ASP A N 1
ATOM 1016 C CA . ASP A 1 137 ? -0.631 1.600 -10.945 1.00 94.56 137 ASP A CA 1
ATOM 1017 C C . ASP A 1 137 ? -1.862 0.981 -11.615 1.00 94.56 137 ASP A C 1
ATOM 1019 O O . ASP A 1 137 ? -2.816 0.598 -10.936 1.00 94.56 137 ASP A O 1
ATOM 1023 N N . ASP A 1 138 ? -1.824 0.806 -12.937 1.00 90.81 138 ASP A N 1
ATOM 1024 C CA . ASP A 1 138 ? -2.918 0.197 -13.697 1.00 90.81 138 ASP A CA 1
ATOM 1025 C C . ASP A 1 138 ? -3.151 -1.263 -13.271 1.00 90.81 138 ASP A C 1
ATOM 1027 O O . ASP A 1 138 ? -4.294 -1.706 -13.124 1.00 90.81 138 ASP A O 1
ATOM 1031 N N . VAL A 1 139 ? -2.068 -2.017 -13.037 1.00 90.38 139 VAL A N 1
ATOM 1032 C CA . VAL A 1 139 ? -2.133 -3.400 -12.545 1.00 90.38 139 VAL A CA 1
ATOM 1033 C C . VAL A 1 139 ? -2.729 -3.457 -11.142 1.00 90.38 139 VAL A C 1
ATOM 1035 O O . VAL A 1 139 ? -3.540 -4.344 -10.872 1.00 90.38 139 VAL A O 1
ATOM 1038 N N . GLU A 1 140 ? -2.345 -2.555 -10.243 1.00 91.31 140 GLU A N 1
ATOM 1039 C CA . GLU A 1 140 ? -2.888 -2.512 -8.886 1.00 91.31 140 GLU A CA 1
ATOM 1040 C C . GLU A 1 140 ? -4.370 -2.128 -8.886 1.00 91.31 140 GLU A C 1
ATOM 1042 O O . GLU A 1 140 ? -5.178 -2.832 -8.281 1.00 91.31 140 GLU A O 1
ATOM 1047 N N . ALA A 1 141 ? -4.747 -1.091 -9.638 1.00 89.12 141 ALA A N 1
ATOM 1048 C CA . ALA A 1 141 ? -6.119 -0.591 -9.712 1.00 89.12 141 ALA A CA 1
ATOM 1049 C C . ALA A 1 141 ? -7.099 -1.582 -10.364 1.00 89.12 141 ALA A C 1
ATOM 1051 O O . ALA A 1 141 ? -8.270 -1.643 -9.987 1.00 89.12 141 ALA A O 1
ATOM 1052 N N . ALA A 1 142 ? -6.644 -2.364 -11.347 1.00 83.94 142 ALA A N 1
ATOM 1053 C CA . ALA A 1 142 ? -7.488 -3.330 -12.051 1.00 83.94 142 ALA A CA 1
ATOM 1054 C C . ALA A 1 142 ? -7.642 -4.675 -11.318 1.00 83.94 142 ALA A C 1
ATOM 1056 O O . ALA A 1 142 ? -8.372 -5.549 -11.797 1.00 83.94 142 ALA A O 1
ATOM 1057 N N . SER A 1 143 ? -6.948 -4.876 -10.194 1.00 82.56 143 SER A N 1
ATOM 1058 C CA . SER A 1 143 ? -6.800 -6.198 -9.587 1.00 82.56 143 SER A CA 1
ATOM 1059 C C . SER A 1 143 ? -7.571 -6.391 -8.290 1.00 82.56 143 SER A C 1
ATOM 1061 O O . SER A 1 143 ? -7.824 -5.480 -7.511 1.00 82.56 143 SER A O 1
ATOM 1063 N N . THR A 1 144 ? -7.906 -7.652 -8.034 1.00 88.19 144 THR A N 1
ATOM 1064 C CA . THR A 1 144 ? -8.351 -8.134 -6.724 1.00 88.19 144 THR A CA 1
ATOM 1065 C C . THR A 1 144 ? -7.148 -8.374 -5.801 1.00 88.19 144 THR A C 1
ATOM 1067 O O . THR A 1 144 ? -6.020 -8.444 -6.296 1.00 88.19 144 THR A O 1
ATOM 1070 N N . PRO A 1 145 ? -7.358 -8.621 -4.492 1.00 87.88 145 PRO A N 1
ATOM 1071 C CA . PRO A 1 145 ? -6.273 -8.988 -3.577 1.00 87.88 145 PRO A CA 1
ATOM 1072 C C . PRO A 1 145 ? -5.387 -10.134 -4.084 1.00 87.88 145 PRO A C 1
ATOM 1074 O O . PRO A 1 145 ? -4.174 -10.105 -3.886 1.00 87.88 145 PRO A O 1
ATOM 1077 N N . ASP A 1 146 ? -5.968 -11.095 -4.810 1.00 87.25 146 ASP A N 1
ATOM 1078 C CA . ASP A 1 146 ? -5.279 -12.225 -5.451 1.00 87.25 146 ASP A CA 1
ATOM 1079 C C . ASP A 1 146 ? -4.503 -11.845 -6.736 1.00 87.25 146 ASP A C 1
ATOM 1081 O O . ASP A 1 146 ? -4.575 -12.535 -7.756 1.00 87.25 146 ASP A O 1
ATOM 1085 N N . ASN A 1 147 ? -3.760 -10.737 -6.717 1.00 86.94 147 ASN A N 1
ATOM 1086 C CA . ASN A 1 147 ? -2.931 -10.319 -7.846 1.00 86.94 147 ASN A CA 1
ATOM 1087 C C . ASN A 1 147 ? -1.618 -11.135 -7.883 1.00 86.94 147 ASN A C 1
ATOM 1089 O O . ASN A 1 147 ? -0.876 -11.126 -6.900 1.00 86.94 147 ASN A O 1
ATOM 1093 N N . PRO A 1 148 ? -1.248 -11.786 -9.004 1.00 86.31 148 PRO A N 1
ATOM 1094 C CA . PRO A 1 148 ? 0.029 -12.501 -9.115 1.00 86.31 148 PRO A CA 1
ATOM 1095 C C . PRO A 1 148 ? 1.267 -11.599 -8.945 1.00 86.31 148 PRO A C 1
ATOM 1097 O O . PRO A 1 148 ? 2.346 -12.088 -8.614 1.00 86.31 148 PRO A O 1
ATOM 1100 N N . MET A 1 149 ? 1.126 -10.287 -9.150 1.00 90.25 149 MET A N 1
ATOM 1101 C CA . MET A 1 149 ? 2.152 -9.270 -8.908 1.00 90.25 149 MET A CA 1
ATOM 1102 C C . MET A 1 149 ? 2.068 -8.634 -7.512 1.00 90.25 149 MET A C 1
ATOM 1104 O O . MET A 1 149 ? 2.912 -7.797 -7.196 1.00 90.25 149 MET A O 1
ATOM 1108 N N . ALA A 1 150 ? 1.117 -9.032 -6.656 1.00 90.06 150 ALA A N 1
ATOM 1109 C CA . ALA A 1 150 ? 0.893 -8.412 -5.347 1.00 90.06 150 ALA A CA 1
ATOM 1110 C C . ALA A 1 150 ? 2.159 -8.351 -4.493 1.00 90.06 150 ALA A C 1
ATOM 1112 O O . ALA A 1 150 ? 2.485 -7.308 -3.936 1.00 90.06 150 ALA A O 1
ATOM 1113 N N . ARG A 1 151 ? 2.925 -9.445 -4.446 1.00 90.31 151 ARG A N 1
ATOM 1114 C CA . ARG A 1 151 ? 4.182 -9.481 -3.698 1.00 90.31 151 ARG A CA 1
ATOM 1115 C C . ARG A 1 151 ? 5.190 -8.451 -4.200 1.00 90.31 151 ARG A C 1
ATOM 1117 O O . ARG A 1 151 ? 5.838 -7.804 -3.386 1.00 90.31 151 ARG A O 1
ATOM 1124 N N . LEU A 1 152 ? 5.332 -8.298 -5.517 1.00 91.94 152 LEU A N 1
ATOM 1125 C CA . LEU A 1 152 ? 6.238 -7.305 -6.096 1.00 91.94 152 LEU A CA 1
ATOM 1126 C C . LEU A 1 152 ? 5.763 -5.884 -5.772 1.00 91.94 152 LEU A C 1
ATOM 1128 O O . LEU A 1 152 ? 6.563 -5.074 -5.317 1.00 91.94 152 LEU A O 1
ATOM 1132 N N . ILE A 1 153 ? 4.472 -5.611 -5.965 1.00 94.00 153 ILE A N 1
ATOM 1133 C CA . ILE A 1 153 ? 3.845 -4.318 -5.657 1.00 94.00 153 ILE A CA 1
ATOM 1134 C C . ILE A 1 153 ? 4.079 -3.959 -4.189 1.00 94.00 153 ILE A C 1
ATOM 1136 O O . ILE A 1 153 ? 4.631 -2.904 -3.891 1.00 94.00 153 ILE A O 1
ATOM 1140 N N . ASN A 1 154 ? 3.773 -4.876 -3.272 1.00 93.94 154 ASN A N 1
ATOM 1141 C CA . ASN A 1 154 ? 3.980 -4.662 -1.846 1.00 93.94 154 ASN A CA 1
ATOM 1142 C C . ASN A 1 154 ? 5.462 -4.465 -1.509 1.00 93.94 154 ASN A C 1
ATOM 1144 O O . ASN A 1 154 ? 5.789 -3.562 -0.748 1.00 93.94 154 ASN A O 1
ATOM 1148 N N . MET A 1 155 ? 6.376 -5.250 -2.094 1.00 93.50 155 MET A N 1
ATOM 1149 C CA . MET A 1 155 ? 7.818 -5.052 -1.895 1.00 93.50 155 MET A CA 1
ATOM 1150 C C . MET A 1 155 ? 8.272 -3.651 -2.309 1.00 93.50 155 MET A C 1
ATOM 1152 O O . MET A 1 155 ? 9.098 -3.069 -1.614 1.00 93.50 155 MET A O 1
ATOM 1156 N N . LEU A 1 156 ? 7.740 -3.113 -3.410 1.00 94.94 156 LEU A N 1
ATOM 1157 C CA . LEU A 1 156 ? 8.036 -1.751 -3.851 1.00 94.94 156 LEU A CA 1
ATOM 1158 C C . LEU A 1 156 ? 7.424 -0.710 -2.903 1.00 94.94 156 LEU A C 1
ATOM 1160 O O . LEU A 1 156 ? 8.112 0.231 -2.518 1.00 94.94 156 LEU A O 1
ATOM 1164 N N . ARG A 1 157 ? 6.174 -0.896 -2.463 1.00 94.50 157 ARG A N 1
ATOM 1165 C CA . ARG A 1 157 ? 5.509 0.026 -1.524 1.00 94.50 157 ARG A CA 1
ATOM 1166 C C . ARG A 1 157 ? 6.167 0.058 -0.141 1.00 94.50 157 ARG A C 1
ATOM 1168 O O . ARG A 1 157 ? 6.203 1.111 0.489 1.00 94.50 157 ARG A O 1
ATOM 1175 N N . PHE A 1 158 ? 6.732 -1.060 0.314 1.00 93.81 158 PHE A N 1
ATOM 1176 C CA . PHE A 1 158 ? 7.471 -1.157 1.579 1.00 93.81 158 PHE A CA 1
ATOM 1177 C C . PHE A 1 158 ? 8.921 -0.654 1.504 1.00 93.81 158 PHE A C 1
ATOM 1179 O O . PHE A 1 158 ? 9.653 -0.768 2.489 1.00 93.81 158 PHE A O 1
ATOM 1186 N N . LEU A 1 159 ? 9.368 -0.101 0.370 1.00 94.44 159 LEU A N 1
ATOM 1187 C CA . LEU A 1 159 ? 10.679 0.542 0.312 1.00 94.44 159 LEU A CA 1
ATOM 1188 C C . LEU A 1 159 ? 10.720 1.776 1.229 1.00 94.44 159 LEU A C 1
ATOM 1190 O O . LEU A 1 159 ? 9.707 2.448 1.415 1.00 94.44 159 LEU A O 1
ATOM 1194 N N . PRO A 1 160 ? 11.885 2.084 1.823 1.00 92.69 160 PRO A N 1
ATOM 1195 C CA . PRO A 1 160 ? 11.966 3.042 2.923 1.00 92.69 160 PRO A CA 1
ATOM 1196 C C . PRO A 1 160 ? 11.799 4.506 2.505 1.00 92.69 160 PRO A C 1
ATOM 1198 O O . PRO A 1 160 ? 11.504 5.341 3.354 1.00 92.69 160 PRO A O 1
ATOM 1201 N N . ASN A 1 161 ? 12.056 4.836 1.240 1.00 93.94 161 ASN A N 1
ATOM 1202 C CA . ASN A 1 161 ? 11.988 6.197 0.715 1.00 93.94 161 ASN A CA 1
ATOM 1203 C C . ASN A 1 161 ? 11.870 6.192 -0.816 1.00 93.94 161 ASN A C 1
ATOM 1205 O O . ASN A 1 161 ? 12.035 5.160 -1.476 1.00 93.94 161 ASN A O 1
ATOM 1209 N N . GLU A 1 162 ? 11.617 7.374 -1.364 1.00 94.00 162 GLU A N 1
ATOM 1210 C CA . GLU A 1 162 ? 11.418 7.637 -2.785 1.00 94.00 162 GLU A CA 1
ATOM 1211 C C . GLU A 1 162 ? 12.670 7.282 -3.591 1.00 94.00 162 GLU A C 1
ATOM 1213 O O . GLU A 1 162 ? 12.559 6.750 -4.692 1.00 94.00 162 GLU A O 1
ATOM 1218 N N . GLN A 1 163 ? 13.868 7.518 -3.043 1.00 94.44 163 GLN A N 1
ATOM 1219 C CA . GLN A 1 163 ? 15.136 7.240 -3.723 1.00 94.44 163 GLN A CA 1
ATOM 1220 C C . GLN A 1 163 ? 15.334 5.740 -3.992 1.00 94.44 163 GLN A C 1
ATOM 1222 O O . GLN A 1 163 ? 15.699 5.344 -5.102 1.00 94.44 163 GLN A O 1
ATOM 1227 N N . GLU A 1 164 ? 15.093 4.893 -2.990 1.00 93.69 164 GLU A N 1
ATOM 1228 C CA . GLU A 1 164 ? 15.175 3.435 -3.139 1.00 93.69 164 GLU A CA 1
ATOM 1229 C C . GLU A 1 164 ? 14.096 2.918 -4.098 1.00 93.69 164 GLU A C 1
ATOM 1231 O O . GLU A 1 164 ? 14.373 2.043 -4.924 1.00 93.69 164 GLU A O 1
ATOM 1236 N N . LEU A 1 165 ? 12.890 3.498 -4.053 1.00 95.75 165 LEU A N 1
ATOM 1237 C CA . LEU A 1 165 ? 11.832 3.191 -5.014 1.00 95.75 165 LEU A CA 1
ATOM 1238 C C . LEU A 1 165 ? 12.245 3.559 -6.442 1.00 95.75 165 LEU A C 1
ATOM 1240 O O . LEU A 1 165 ? 12.176 2.708 -7.328 1.00 95.75 165 LEU A O 1
ATOM 1244 N N . GLY A 1 166 ? 12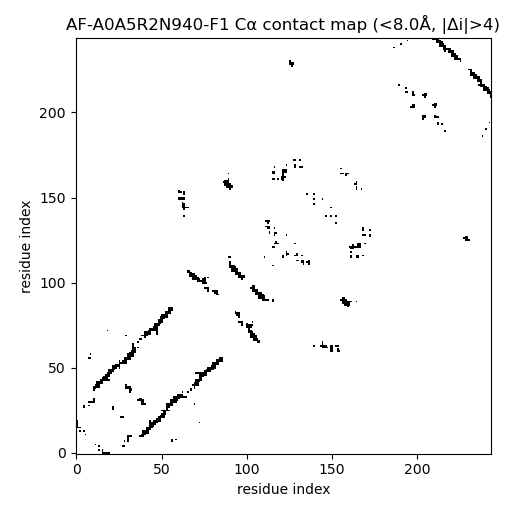.725 4.780 -6.673 1.00 92.00 166 GLY A N 1
ATOM 1245 C CA . GLY A 1 166 ? 13.185 5.238 -7.984 1.00 92.00 166 GLY A CA 1
ATOM 1246 C C . GLY A 1 166 ? 14.307 4.360 -8.541 1.00 92.00 16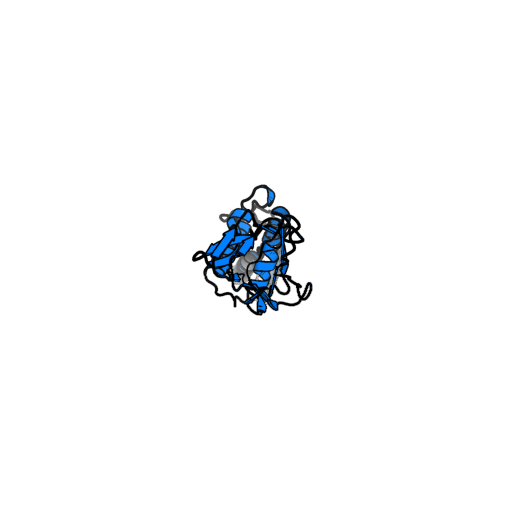6 GLY A C 1
ATOM 1247 O O . GLY A 1 166 ? 14.274 3.944 -9.705 1.00 92.00 166 GLY A O 1
ATOM 1248 N N . ALA A 1 167 ? 15.263 3.966 -7.694 1.00 91.25 167 ALA A N 1
ATOM 1249 C CA . ALA A 1 167 ? 16.320 3.028 -8.064 1.00 91.25 167 ALA A CA 1
ATOM 1250 C C . ALA A 1 167 ? 15.775 1.631 -8.416 1.00 91.25 167 ALA A C 1
ATOM 1252 O O . ALA A 1 167 ? 16.238 1.011 -9.381 1.00 91.25 167 ALA A O 1
ATOM 1253 N N . ALA A 1 168 ? 14.794 1.124 -7.665 1.00 92.69 168 ALA A N 1
ATOM 1254 C CA . ALA A 1 168 ? 14.153 -0.158 -7.943 1.00 92.69 168 ALA A CA 1
ATOM 1255 C C . ALA A 1 168 ? 13.370 -0.129 -9.265 1.00 92.69 168 ALA A C 1
ATOM 1257 O O . ALA A 1 168 ? 13.576 -1.002 -10.112 1.00 92.69 168 ALA A O 1
ATOM 1258 N N . LEU A 1 169 ? 12.549 0.901 -9.488 1.00 92.44 169 LEU A N 1
ATOM 1259 C CA . LEU A 1 169 ? 11.797 1.091 -10.730 1.00 92.44 169 LEU A CA 1
ATOM 1260 C C . LEU A 1 169 ? 12.738 1.230 -11.932 1.00 92.44 169 LEU A C 1
ATOM 1262 O O . LEU A 1 169 ? 12.528 0.592 -12.964 1.00 92.44 169 LEU A O 1
ATOM 1266 N N . THR A 1 170 ? 13.843 1.961 -11.782 1.00 87.88 170 THR A N 1
ATOM 1267 C CA . THR A 1 170 ? 14.867 2.086 -12.830 1.00 87.88 170 THR A CA 1
ATOM 1268 C C . THR A 1 170 ? 15.480 0.736 -13.205 1.00 87.88 170 THR A C 1
ATOM 1270 O O . THR A 1 170 ? 15.704 0.478 -14.386 1.00 87.88 170 THR A O 1
ATOM 1273 N N . ARG A 1 171 ? 15.733 -0.150 -12.230 1.00 87.12 171 ARG A N 1
ATOM 1274 C CA . ARG A 1 171 ? 16.269 -1.505 -12.477 1.00 87.12 171 ARG A CA 1
ATOM 1275 C C . ARG A 1 171 ? 15.252 -2.443 -13.121 1.00 87.12 171 ARG A C 1
ATOM 1277 O O . ARG A 1 171 ? 15.644 -3.303 -13.904 1.00 87.12 171 ARG A O 1
ATOM 1284 N N . LEU A 1 172 ? 13.978 -2.307 -12.761 1.00 86.56 172 LEU A N 1
ATOM 1285 C CA . LEU A 1 172 ? 12.885 -3.090 -13.340 1.00 86.56 172 LEU A CA 1
ATOM 1286 C C . LEU A 1 172 ? 12.540 -2.635 -14.760 1.00 86.56 172 LEU A C 1
ATOM 1288 O O . LEU A 1 172 ? 12.036 -3.430 -15.550 1.00 86.56 172 LEU A O 1
ATOM 1292 N N . THR A 1 173 ? 12.825 -1.375 -15.088 1.00 83.44 173 THR A N 1
ATOM 1293 C CA . THR A 1 173 ? 12.564 -0.817 -16.413 1.00 83.44 173 THR A CA 1
ATOM 1294 C C . THR A 1 173 ? 13.472 -1.499 -17.439 1.00 83.44 173 THR A C 1
ATOM 1296 O O . THR A 1 173 ? 14.700 -1.435 -17.321 1.00 83.44 173 THR A O 1
ATOM 1299 N N . PRO A 1 174 ? 12.912 -2.186 -18.450 1.00 68.50 174 PRO A N 1
ATOM 1300 C CA . PRO A 1 174 ? 13.706 -2.884 -19.445 1.00 68.50 174 PRO A CA 1
ATOM 1301 C C . PRO A 1 174 ? 14.360 -1.878 -20.395 1.00 68.50 174 PRO A C 1
ATOM 1303 O O . PRO A 1 174 ? 13.824 -1.540 -21.445 1.00 68.50 174 PRO A O 1
ATOM 1306 N N . HIS A 1 175 ? 15.579 -1.462 -20.063 1.00 61.16 175 HIS A N 1
ATOM 1307 C CA . HIS A 1 175 ? 16.385 -0.572 -20.906 1.00 61.16 175 HIS A CA 1
ATOM 1308 C C . HIS A 1 175 ? 16.889 -1.231 -22.202 1.00 61.16 175 HIS A C 1
ATOM 1310 O O . HIS A 1 175 ? 17.428 -0.532 -23.050 1.00 61.16 175 HIS A O 1
ATOM 1316 N N . TYR A 1 176 ? 16.735 -2.558 -22.365 1.00 50.25 176 TYR A N 1
ATOM 1317 C CA . TYR A 1 176 ? 17.369 -3.347 -23.438 1.00 50.25 176 TYR A CA 1
ATOM 1318 C C . TYR A 1 176 ? 16.423 -4.073 -24.410 1.00 50.25 176 TYR A C 1
ATOM 1320 O O . TYR A 1 176 ? 16.873 -4.508 -25.468 1.00 50.25 176 TYR A O 1
ATOM 1328 N N . ALA A 1 177 ? 15.129 -4.214 -24.101 1.00 47.75 177 ALA A N 1
ATOM 1329 C CA . ALA A 1 177 ? 14.248 -5.107 -24.867 1.00 47.75 177 ALA A CA 1
ATOM 1330 C C . ALA A 1 177 ? 13.985 -4.628 -26.308 1.00 47.75 177 ALA A C 1
ATOM 1332 O O . ALA A 1 177 ? 13.941 -5.439 -27.229 1.00 47.75 177 ALA A O 1
ATOM 1333 N N . VAL A 1 178 ? 13.872 -3.316 -26.528 1.00 51.09 178 VAL A N 1
ATOM 1334 C CA . VAL A 1 178 ? 13.667 -2.737 -27.870 1.00 51.09 178 VAL A CA 1
ATOM 1335 C C . VAL A 1 178 ? 14.948 -2.822 -28.719 1.00 51.09 178 VAL A C 1
ATOM 1337 O O . VAL A 1 178 ? 14.881 -2.960 -29.938 1.00 51.09 178 VAL A O 1
ATOM 1340 N N . HIS A 1 179 ? 16.124 -2.832 -28.082 1.00 51.28 179 HIS A N 1
ATOM 1341 C CA . HIS A 1 179 ? 17.417 -2.830 -28.774 1.00 51.28 179 HIS A CA 1
ATOM 1342 C C . HIS A 1 179 ? 17.755 -4.154 -29.435 1.00 51.28 179 HIS A C 1
ATOM 1344 O O . HIS A 1 179 ? 18.332 -4.149 -30.516 1.00 51.28 179 HIS A O 1
ATOM 1350 N N . THR A 1 180 ? 17.383 -5.285 -28.831 1.00 51.03 180 THR A N 1
ATOM 1351 C CA . THR A 1 180 ? 17.638 -6.590 -29.452 1.00 51.03 180 THR A CA 1
ATOM 1352 C C . THR A 1 180 ? 16.887 -6.722 -30.777 1.00 51.03 180 THR A C 1
ATOM 1354 O O . THR A 1 180 ? 17.456 -7.225 -31.736 1.00 51.03 180 THR A O 1
ATOM 1357 N N . PHE A 1 181 ? 15.655 -6.214 -30.875 1.00 53.91 181 PHE A N 1
ATOM 1358 C CA . PHE A 1 181 ? 14.884 -6.294 -32.118 1.00 53.91 181 PHE A CA 1
ATOM 1359 C C . PHE A 1 181 ? 15.390 -5.341 -33.208 1.00 53.91 181 PHE A C 1
ATOM 1361 O O . PHE A 1 181 ? 15.542 -5.780 -34.345 1.00 53.91 181 PHE A O 1
ATOM 1368 N N . ASP A 1 182 ? 15.692 -4.076 -32.886 1.00 56.19 182 ASP A N 1
ATOM 1369 C CA . ASP A 1 182 ? 16.231 -3.127 -33.879 1.00 56.19 182 ASP A CA 1
ATOM 1370 C C . ASP A 1 182 ? 17.630 -3.554 -34.355 1.00 56.19 182 ASP A C 1
ATOM 1372 O O . ASP A 1 182 ? 17.914 -3.564 -35.550 1.00 56.19 182 ASP A O 1
ATOM 1376 N N . MET A 1 183 ? 18.479 -4.032 -33.437 1.00 59.12 183 MET A N 1
ATOM 1377 C CA . MET A 1 183 ? 19.801 -4.564 -33.775 1.00 59.12 183 MET A CA 1
ATOM 1378 C C . MET A 1 183 ? 19.708 -5.802 -34.675 1.00 59.12 183 MET A C 1
ATOM 1380 O O . MET A 1 183 ? 20.407 -5.855 -35.681 1.00 59.12 183 MET A O 1
ATOM 1384 N N . ILE A 1 184 ? 18.815 -6.756 -34.377 1.00 61.00 184 ILE A N 1
ATOM 1385 C CA . ILE A 1 184 ? 18.603 -7.944 -35.224 1.00 61.00 184 ILE A CA 1
ATOM 1386 C C . ILE A 1 184 ? 18.079 -7.553 -36.612 1.00 61.00 184 ILE A C 1
ATOM 1388 O O . ILE A 1 184 ? 18.561 -8.078 -37.615 1.00 61.00 184 ILE A O 1
ATOM 1392 N N . ASN A 1 185 ? 17.112 -6.636 -36.695 1.00 63.84 185 ASN A N 1
ATOM 1393 C CA . ASN A 1 185 ? 16.556 -6.208 -37.981 1.00 63.84 185 ASN A CA 1
ATOM 1394 C C . ASN A 1 185 ? 17.614 -5.505 -38.838 1.00 63.84 185 ASN A C 1
ATOM 1396 O O . ASN A 1 185 ? 17.749 -5.797 -40.024 1.00 63.84 185 ASN A O 1
ATOM 1400 N N . ARG A 1 186 ? 18.419 -4.632 -38.228 1.00 65.44 186 ARG A N 1
ATOM 1401 C CA . ARG A 1 186 ? 19.471 -3.892 -38.928 1.00 65.44 186 ARG A CA 1
ATOM 1402 C C . ARG A 1 186 ? 20.651 -4.783 -39.320 1.00 65.44 186 ARG A C 1
ATOM 1404 O O . ARG A 1 186 ? 21.225 -4.600 -40.390 1.00 65.44 186 ARG A O 1
ATOM 1411 N N . GLU A 1 187 ? 20.983 -5.779 -38.498 1.00 63.78 187 GLU A N 1
ATOM 1412 C CA . GLU A 1 187 ? 21.917 -6.849 -38.867 1.00 63.78 187 GLU A CA 1
ATOM 1413 C C . GLU A 1 187 ? 21.416 -7.646 -40.074 1.00 63.78 187 GLU A C 1
ATOM 1415 O O . GLU A 1 187 ? 22.185 -7.894 -41.006 1.00 63.78 187 GLU A O 1
ATOM 1420 N N . ALA A 1 188 ? 20.129 -8.002 -40.094 1.00 66.62 188 ALA A N 1
A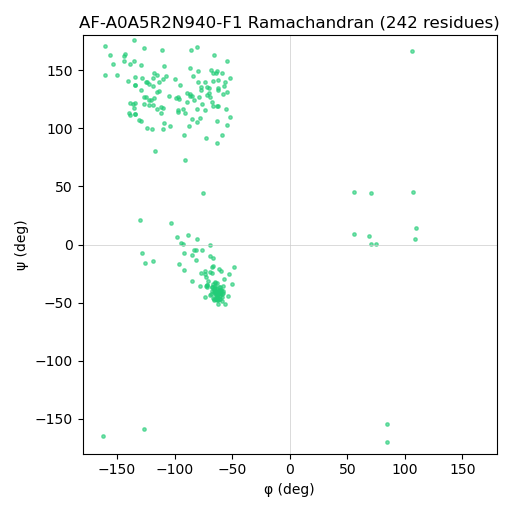TOM 1421 C CA . ALA A 1 188 ? 19.520 -8.702 -41.219 1.00 66.62 188 ALA A CA 1
ATOM 1422 C C . ALA A 1 188 ? 19.535 -7.855 -42.503 1.00 66.62 188 ALA A C 1
ATOM 1424 O O . ALA A 1 188 ? 19.843 -8.386 -43.571 1.00 66.62 188 ALA A O 1
ATOM 1425 N N . ASP A 1 189 ? 19.280 -6.548 -42.415 1.00 69.62 189 ASP A N 1
ATOM 1426 C CA . ASP A 1 189 ? 19.346 -5.642 -43.568 1.00 69.62 189 ASP A CA 1
ATOM 1427 C C . ASP A 1 189 ? 20.767 -5.533 -44.139 1.00 69.62 189 ASP A C 1
ATOM 1429 O O . ASP A 1 189 ? 20.952 -5.705 -45.346 1.00 69.62 189 ASP A O 1
ATOM 1433 N N . ILE A 1 190 ? 21.786 -5.348 -43.289 1.00 67.19 190 ILE A N 1
ATOM 1434 C CA . ILE A 1 190 ? 23.200 -5.314 -43.714 1.00 67.19 190 ILE A CA 1
ATOM 1435 C C . ILE A 1 190 ? 23.603 -6.645 -44.366 1.00 67.19 190 ILE A C 1
ATOM 1437 O O . ILE A 1 190 ? 24.285 -6.666 -45.398 1.00 67.19 190 ILE A O 1
ATOM 1441 N N . MET A 1 191 ? 23.169 -7.770 -43.790 1.00 66.75 191 MET A N 1
ATOM 1442 C CA . MET A 1 191 ? 23.406 -9.104 -44.341 1.00 66.75 191 M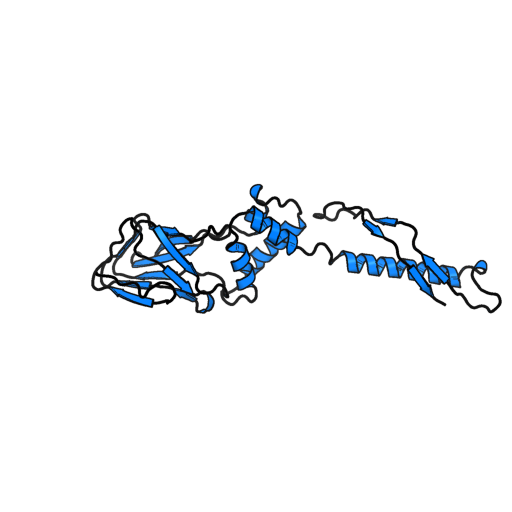ET A CA 1
ATOM 1443 C C . MET A 1 191 ? 22.776 -9.253 -45.737 1.00 66.75 191 MET A C 1
ATOM 1445 O O . MET A 1 191 ? 23.428 -9.735 -46.668 1.00 66.75 191 MET A O 1
ATOM 1449 N N . LEU A 1 192 ? 21.520 -8.827 -45.901 1.00 69.88 192 LEU A N 1
ATOM 1450 C CA . LEU A 1 192 ? 20.784 -8.908 -47.164 1.00 69.88 192 LEU A CA 1
ATOM 1451 C C . LEU A 1 192 ? 21.361 -7.980 -48.237 1.00 69.88 192 LEU A C 1
ATOM 1453 O O . LEU A 1 192 ? 21.437 -8.377 -49.402 1.00 69.88 192 LEU A O 1
ATOM 1457 N N . GLU A 1 193 ? 21.774 -6.770 -47.870 1.00 69.44 193 GLU A N 1
ATOM 1458 C CA . GLU A 1 193 ? 22.430 -5.824 -48.775 1.00 69.44 193 GLU A CA 1
ATOM 1459 C C . GLU A 1 193 ? 23.762 -6.391 -49.280 1.00 69.44 193 GLU A C 1
ATOM 1461 O O . GLU A 1 193 ? 23.972 -6.492 -50.490 1.00 69.44 193 GLU A O 1
ATOM 1466 N N . THR A 1 194 ? 24.590 -6.919 -48.376 1.00 66.25 194 THR A N 1
ATOM 1467 C CA . THR A 1 194 ? 25.875 -7.543 -48.732 1.00 66.25 194 THR A CA 1
ATOM 1468 C C . THR A 1 194 ? 25.680 -8.773 -49.633 1.00 66.25 194 THR A C 1
ATOM 1470 O O . THR A 1 194 ? 26.394 -8.962 -50.622 1.00 66.25 194 THR A O 1
ATOM 1473 N N . ALA A 1 195 ? 24.666 -9.601 -49.361 1.00 64.06 195 ALA A N 1
ATOM 1474 C CA . ALA A 1 195 ? 24.323 -10.739 -50.216 1.00 64.06 195 ALA A CA 1
ATOM 1475 C C . ALA A 1 195 ? 23.837 -10.306 -51.619 1.00 64.06 195 ALA A C 1
ATOM 1477 O O . ALA A 1 195 ? 24.135 -10.965 -52.626 1.00 64.06 195 ALA A O 1
ATOM 1478 N N . ARG A 1 196 ? 23.111 -9.184 -51.721 1.00 67.50 196 ARG A N 1
ATOM 1479 C CA . ARG A 1 196 ? 22.678 -8.603 -53.006 1.00 67.50 196 ARG A CA 1
ATOM 1480 C C . ARG A 1 196 ? 23.850 -8.049 -53.809 1.00 67.50 196 ARG A C 1
ATOM 1482 O O . ARG A 1 196 ? 23.923 -8.313 -55.007 1.00 67.50 196 ARG A O 1
ATOM 1489 N N . GLU A 1 197 ? 24.790 -7.357 -53.176 1.00 64.06 197 GLU A N 1
ATOM 1490 C CA . GLU A 1 197 ? 26.007 -6.875 -53.845 1.00 64.06 197 GLU A CA 1
ATOM 1491 C C . GLU A 1 197 ? 26.835 -8.034 -54.417 1.00 64.06 197 GLU A C 1
ATOM 1493 O O . GLU A 1 197 ? 27.283 -7.975 -55.566 1.00 64.06 197 GLU A O 1
ATOM 1498 N N . CYS A 1 198 ? 26.934 -9.138 -53.671 1.00 63.16 198 CYS A N 1
ATOM 1499 C CA . CYS A 1 198 ? 27.605 -10.365 -54.108 1.00 63.16 198 CYS A CA 1
ATOM 1500 C C . CYS A 1 198 ? 26.972 -10.961 -55.387 1.00 63.16 198 CYS A C 1
ATOM 1502 O O . CYS A 1 198 ? 27.650 -11.451 -56.294 1.00 63.16 198 CYS A O 1
ATOM 1504 N N . THR A 1 199 ? 25.643 -10.916 -55.500 1.00 62.44 199 THR A N 1
ATOM 1505 C CA . THR A 1 199 ? 24.925 -11.495 -56.650 1.00 62.44 199 THR A CA 1
ATOM 1506 C C . THR A 1 199 ? 24.829 -10.543 -57.847 1.00 62.44 199 THR A C 1
ATOM 1508 O O . THR A 1 199 ? 24.847 -11.015 -58.993 1.00 62.44 199 THR A O 1
ATOM 1511 N N . GLY A 1 200 ? 24.773 -9.230 -57.593 1.00 59.88 200 GLY A N 1
ATOM 1512 C CA . GLY A 1 200 ? 24.537 -8.173 -58.579 1.00 59.88 200 GLY A CA 1
ATOM 1513 C C . GLY A 1 200 ? 25.784 -7.554 -59.218 1.00 59.88 200 GLY A C 1
ATOM 1514 O O . GLY A 1 200 ? 25.681 -7.025 -60.325 1.00 59.88 200 GLY A O 1
ATOM 1515 N N . VAL A 1 201 ? 26.963 -7.643 -58.589 1.00 59.62 201 VAL A N 1
ATOM 1516 C CA . VAL A 1 201 ? 28.200 -7.038 -59.115 1.00 59.62 201 VAL A CA 1
ATOM 1517 C C . VAL A 1 201 ? 29.176 -8.135 -59.579 1.00 59.62 201 VAL A C 1
ATOM 1519 O O . VAL A 1 201 ? 29.654 -8.925 -58.766 1.00 59.62 201 VAL A O 1
ATOM 1522 N N . PRO A 1 202 ? 29.531 -8.202 -60.881 1.00 56.81 202 PRO A N 1
ATOM 1523 C CA . PRO A 1 202 ? 30.401 -9.252 -61.430 1.00 56.81 202 PRO A CA 1
ATOM 1524 C C . PRO A 1 202 ? 31.797 -9.323 -60.797 1.00 56.81 202 PRO A C 1
ATOM 1526 O O . PRO A 1 202 ? 32.437 -10.367 -60.851 1.00 56.81 202 PRO A O 1
ATOM 1529 N N . PHE A 1 203 ? 32.260 -8.219 -60.206 1.00 60.19 203 PHE A N 1
ATOM 1530 C CA . PHE A 1 203 ? 33.577 -8.089 -59.584 1.00 60.19 203 PHE A CA 1
ATOM 1531 C C . PHE A 1 203 ? 33.748 -8.940 -58.312 1.00 60.19 203 PHE A C 1
ATOM 1533 O O . PHE A 1 203 ? 34.871 -9.306 -57.984 1.00 60.19 203 PHE A O 1
ATOM 1540 N N . TYR A 1 204 ? 32.658 -9.292 -57.620 1.00 57.44 204 TYR A N 1
ATOM 1541 C CA . TYR A 1 204 ? 32.706 -10.062 -56.366 1.00 57.44 204 TYR A CA 1
ATOM 1542 C C . TYR A 1 204 ? 32.549 -11.578 -56.555 1.00 57.44 204 TYR A C 1
ATOM 1544 O O . TYR A 1 204 ? 32.575 -12.332 -55.584 1.00 57.44 204 TYR A O 1
ATOM 1552 N N . LYS A 1 205 ? 32.410 -12.055 -57.799 1.00 58.62 205 LYS A N 1
ATOM 1553 C CA . LYS A 1 205 ? 32.344 -13.490 -58.102 1.00 58.62 205 LYS A CA 1
ATOM 1554 C C . LYS A 1 205 ? 33.751 -14.046 -58.283 1.00 58.62 205 LYS A C 1
ATOM 1556 O O . LYS A 1 205 ? 34.533 -13.526 -59.077 1.00 58.62 205 LYS A O 1
ATOM 1561 N N . ASN A 1 206 ? 34.056 -15.140 -57.590 1.00 61.31 206 ASN A N 1
ATOM 1562 C CA . ASN A 1 206 ? 35.276 -15.895 -57.863 1.00 61.31 206 ASN A CA 1
ATOM 1563 C C . ASN A 1 206 ? 35.214 -16.520 -59.266 1.00 61.31 206 ASN A C 1
ATOM 1565 O O . ASN A 1 206 ? 34.137 -16.669 -59.847 1.00 61.31 206 ASN A O 1
ATOM 1569 N N . LEU A 1 207 ? 36.370 -16.936 -59.792 1.00 58.84 207 LEU A N 1
ATOM 1570 C CA . LEU A 1 207 ? 36.508 -17.564 -61.117 1.00 58.84 207 LEU A CA 1
ATOM 1571 C C . LEU A 1 207 ? 35.571 -18.778 -61.324 1.00 58.84 207 LEU A C 1
ATOM 1573 O O . LEU A 1 207 ? 35.167 -19.043 -62.452 1.00 58.84 207 LEU A O 1
ATOM 1577 N N . ASP A 1 208 ? 35.162 -19.446 -60.239 1.00 61.97 208 ASP A N 1
ATOM 1578 C CA . ASP A 1 208 ? 34.227 -20.584 -60.232 1.00 61.97 208 ASP A CA 1
ATOM 1579 C C . ASP A 1 208 ? 32.735 -20.185 -60.124 1.00 61.97 208 ASP A C 1
ATOM 1581 O O . ASP A 1 208 ? 31.870 -21.033 -59.898 1.00 61.97 208 ASP A O 1
ATOM 1585 N N . GLY A 1 209 ? 32.403 -18.892 -60.217 1.00 61.94 209 GLY A N 1
ATOM 1586 C CA . GLY A 1 209 ? 31.030 -18.371 -60.149 1.00 61.94 209 GLY A CA 1
ATOM 1587 C C . GLY A 1 209 ? 30.398 -18.356 -58.750 1.00 61.94 209 GLY A C 1
ATOM 1588 O O . GLY A 1 209 ? 29.256 -17.921 -58.604 1.00 61.94 209 GLY A O 1
ATOM 1589 N N . ARG A 1 210 ? 31.130 -18.804 -57.722 1.00 64.31 210 ARG A N 1
ATOM 1590 C CA . ARG A 1 210 ? 30.716 -18.771 -56.310 1.00 64.31 210 ARG A CA 1
ATOM 1591 C C . ARG A 1 210 ? 31.020 -17.413 -55.687 1.00 64.31 210 ARG A C 1
ATOM 1593 O O . ARG A 1 210 ? 32.049 -16.810 -56.001 1.00 64.31 210 ARG A O 1
ATOM 1600 N N . CYS A 1 211 ? 30.151 -16.964 -54.788 1.00 65.12 211 CYS A N 1
ATOM 1601 C CA . CYS A 1 211 ? 30.269 -15.662 -54.146 1.00 65.12 211 CYS A CA 1
ATOM 1602 C C . CYS A 1 211 ? 30.391 -15.833 -52.635 1.00 65.12 211 CYS A C 1
ATOM 1604 O O . CYS A 1 211 ? 29.395 -16.047 -51.958 1.00 65.12 211 CYS A O 1
ATOM 1606 N N . ILE A 1 212 ? 31.623 -15.768 -52.131 1.00 64.94 212 ILE A N 1
ATOM 1607 C CA . ILE A 1 212 ? 31.913 -15.819 -50.697 1.00 64.94 212 ILE A CA 1
ATOM 1608 C C . ILE A 1 212 ? 32.122 -14.386 -50.236 1.00 64.94 212 ILE A C 1
ATOM 1610 O O . ILE A 1 212 ? 32.963 -13.681 -50.795 1.00 64.94 212 ILE A O 1
ATOM 1614 N N . TRP A 1 213 ? 31.382 -13.970 -49.218 1.00 64.00 213 TRP A N 1
ATOM 1615 C CA . TRP A 1 213 ? 31.460 -12.625 -48.673 1.00 64.00 213 TRP A CA 1
ATOM 1616 C C . TRP A 1 213 ? 31.667 -12.661 -47.160 1.00 64.00 213 TRP A C 1
ATOM 1618 O O . TRP A 1 213 ? 31.155 -13.521 -46.442 1.00 64.00 213 TRP A O 1
ATOM 1628 N N . ALA A 1 214 ? 32.460 -11.707 -46.687 1.00 60.97 214 ALA A N 1
ATOM 1629 C CA . ALA A 1 214 ? 32.711 -11.444 -45.283 1.00 60.97 214 ALA A CA 1
ATOM 1630 C C . ALA A 1 214 ? 32.627 -9.932 -45.103 1.00 60.97 214 ALA A C 1
ATOM 1632 O O . ALA A 1 214 ? 33.414 -9.203 -45.709 1.00 60.97 214 ALA A O 1
ATOM 1633 N N . THR A 1 215 ? 31.673 -9.461 -44.309 1.00 62.28 215 THR A N 1
ATOM 1634 C CA . THR A 1 215 ? 31.544 -8.039 -43.991 1.00 62.28 215 THR A CA 1
ATOM 1635 C C . THR A 1 215 ? 31.697 -7.831 -42.497 1.00 62.28 215 THR A C 1
ATOM 1637 O O . THR A 1 215 ? 31.173 -8.589 -41.678 1.00 62.28 215 THR A O 1
ATOM 1640 N N . ILE A 1 216 ? 32.458 -6.803 -42.148 1.00 59.56 216 ILE A N 1
ATOM 1641 C CA . ILE A 1 216 ? 32.477 -6.236 -40.808 1.00 59.56 216 ILE A CA 1
ATOM 1642 C C . ILE A 1 216 ? 31.844 -4.868 -40.983 1.00 59.56 216 ILE A C 1
ATOM 1644 O O . ILE A 1 216 ? 32.381 -4.057 -41.742 1.00 59.56 216 ILE A O 1
ATOM 1648 N N . SER A 1 217 ? 30.710 -4.620 -40.328 1.00 59.12 217 SER A N 1
ATOM 1649 C CA . SER A 1 217 ? 30.078 -3.306 -40.417 1.00 59.12 217 SER A CA 1
ATOM 1650 C C . SER A 1 217 ? 31.095 -2.233 -39.986 1.00 59.12 217 SER A C 1
ATOM 1652 O O . SER A 1 217 ? 31.850 -2.464 -39.029 1.00 59.12 217 SER A O 1
ATOM 1654 N N . PRO A 1 218 ? 31.161 -1.064 -40.655 1.00 54.28 218 PRO A N 1
ATOM 1655 C CA . PRO A 1 218 ? 31.936 0.057 -40.129 1.00 54.28 218 PRO A CA 1
ATOM 1656 C C . PRO A 1 218 ? 31.469 0.377 -38.701 1.00 54.28 218 PRO A C 1
ATOM 1658 O O . PRO A 1 218 ? 30.353 0.009 -38.325 1.00 54.28 218 PRO A O 1
ATOM 1661 N N . GLN A 1 219 ? 32.321 1.031 -37.898 1.00 48.88 219 GLN A N 1
ATOM 1662 C CA . GLN A 1 219 ? 31.895 1.583 -36.607 1.00 48.88 219 GLN A CA 1
ATOM 1663 C C . GLN A 1 219 ? 30.769 2.579 -36.883 1.00 48.88 219 GLN A C 1
ATOM 1665 O O . GLN A 1 219 ? 31.016 3.727 -37.243 1.00 48.88 219 GLN A O 1
ATOM 1670 N N . ALA A 1 220 ? 29.535 2.101 -36.795 1.00 47.44 220 ALA A N 1
ATOM 1671 C CA . ALA A 1 220 ? 28.366 2.938 -36.864 1.00 47.44 220 ALA A CA 1
ATOM 1672 C C . ALA A 1 220 ? 28.150 3.438 -35.442 1.00 47.44 220 ALA A C 1
ATOM 1674 O O . ALA A 1 220 ? 27.802 2.666 -34.544 1.00 47.44 220 ALA A O 1
ATOM 1675 N N . GLU A 1 221 ? 28.432 4.721 -35.234 1.00 45.53 221 GLU A N 1
ATOM 1676 C CA . GLU A 1 221 ? 27.904 5.440 -34.085 1.00 45.53 221 GLU A CA 1
ATOM 1677 C C . GLU A 1 221 ? 26.385 5.439 -34.250 1.00 45.53 221 GLU A C 1
ATOM 1679 O O . GLU A 1 221 ? 25.834 6.061 -35.162 1.00 45.53 221 GLU A O 1
ATOM 1684 N N . TYR A 1 222 ? 25.711 4.632 -33.435 1.00 49.56 222 TYR A N 1
ATOM 1685 C CA . TYR A 1 222 ? 24.264 4.634 -33.386 1.00 49.56 222 TYR A CA 1
ATOM 1686 C C . TYR A 1 222 ? 23.865 5.697 -32.371 1.00 49.56 222 TYR A C 1
ATOM 1688 O O . TYR A 1 222 ? 23.945 5.487 -31.161 1.00 49.56 222 TYR A O 1
ATOM 1696 N N . SER A 1 223 ? 23.454 6.855 -32.885 1.00 47.53 223 SER A N 1
ATOM 1697 C CA . SER A 1 223 ? 22.693 7.802 -32.085 1.00 47.53 223 SER A CA 1
ATOM 1698 C C . SER A 1 223 ? 21.294 7.215 -31.934 1.00 47.53 223 SER A C 1
ATOM 1700 O O . SER A 1 223 ? 20.602 6.999 -32.932 1.00 47.53 223 SER A O 1
ATOM 1702 N N . ARG A 1 224 ? 20.909 6.887 -30.695 1.00 52.00 224 ARG A N 1
ATOM 1703 C CA . ARG A 1 224 ? 19.520 6.563 -30.351 1.00 52.00 224 ARG A CA 1
ATOM 1704 C C . ARG A 1 224 ? 18.646 7.700 -30.880 1.00 52.00 224 ARG A C 1
ATOM 1706 O O . ARG A 1 224 ? 18.678 8.791 -30.311 1.00 52.00 224 ARG A O 1
ATOM 1713 N N . ASP A 1 225 ? 17.853 7.451 -31.921 1.00 43.72 225 ASP A N 1
ATOM 1714 C CA . ASP A 1 225 ? 16.747 8.349 -32.235 1.00 43.72 225 ASP A CA 1
ATOM 1715 C C . ASP A 1 225 ? 15.894 8.436 -30.971 1.00 43.72 225 ASP A C 1
ATOM 1717 O O . ASP A 1 225 ? 15.397 7.428 -30.460 1.00 43.72 225 ASP A O 1
ATOM 1721 N N . ALA A 1 226 ? 15.832 9.644 -30.416 1.00 44.03 226 ALA A N 1
ATOM 1722 C CA . ALA A 1 226 ? 15.139 9.955 -29.184 1.00 44.03 226 ALA A CA 1
ATOM 1723 C C . ALA A 1 226 ? 13.641 9.685 -29.370 1.00 44.03 226 ALA A C 1
ATOM 1725 O O . ALA A 1 226 ? 12.860 10.569 -29.722 1.00 44.03 226 ALA A O 1
ATOM 1726 N N . GLY A 1 227 ? 13.231 8.442 -29.130 1.00 43.50 227 GLY A N 1
ATOM 1727 C CA . GLY A 1 227 ? 11.849 8.133 -28.820 1.00 43.50 227 GLY A CA 1
ATOM 1728 C C . GLY A 1 227 ? 11.456 8.904 -27.565 1.00 43.50 227 GLY A C 1
ATOM 1729 O O . GLY A 1 227 ? 12.294 9.154 -26.691 1.00 43.50 227 GLY A O 1
ATOM 1730 N N . ALA A 1 228 ? 10.188 9.309 -27.483 1.00 37.88 228 ALA A N 1
ATOM 1731 C CA . ALA A 1 228 ? 9.661 9.981 -26.305 1.00 37.88 228 ALA A CA 1
ATOM 1732 C C . ALA A 1 228 ? 9.938 9.118 -25.065 1.00 37.88 228 ALA A C 1
ATOM 1734 O O . ALA A 1 228 ? 9.275 8.109 -24.840 1.00 37.88 228 ALA A O 1
ATOM 1735 N N . GLY A 1 229 ? 10.947 9.513 -24.291 1.00 45.59 229 GLY A N 1
ATOM 1736 C CA . GLY A 1 229 ? 11.286 8.855 -23.043 1.00 45.59 229 GLY A CA 1
ATOM 1737 C C . GLY A 1 229 ? 12.570 8.051 -22.965 1.00 45.59 229 GLY A C 1
ATOM 1738 O O . GLY A 1 229 ? 12.718 7.332 -21.992 1.00 45.59 229 GLY A O 1
ATOM 1739 N N . THR A 1 230 ? 13.507 8.163 -23.907 1.00 41.78 230 THR A N 1
ATOM 1740 C CA . THR A 1 230 ? 14.819 7.510 -23.755 1.00 41.78 230 THR A CA 1
ATOM 1741 C C . THR A 1 230 ? 15.945 8.533 -23.667 1.00 41.78 230 THR A C 1
ATOM 1743 O O . THR A 1 230 ? 16.036 9.422 -24.513 1.00 41.78 230 THR A O 1
ATOM 1746 N N . THR A 1 231 ? 16.839 8.397 -22.684 1.00 42.69 231 THR A N 1
ATOM 1747 C CA . THR A 1 231 ? 18.091 9.168 -22.655 1.00 42.69 231 THR A CA 1
ATOM 1748 C C . THR A 1 231 ? 18.951 8.818 -23.875 1.00 42.69 231 THR A C 1
ATOM 1750 O O . THR A 1 231 ? 19.106 7.643 -24.232 1.00 42.69 231 THR A O 1
ATOM 1753 N N . SER A 1 232 ? 19.473 9.849 -24.549 1.00 46.59 232 SER A N 1
ATOM 1754 C CA . SER A 1 232 ? 20.424 9.695 -25.653 1.00 46.59 232 SER A CA 1
ATOM 1755 C C . SER A 1 232 ? 21.680 9.028 -25.115 1.00 46.59 232 SER A C 1
ATOM 1757 O O . SER A 1 232 ? 22.336 9.563 -24.220 1.00 46.59 232 SER A O 1
ATOM 1759 N N . ARG A 1 233 ? 22.008 7.858 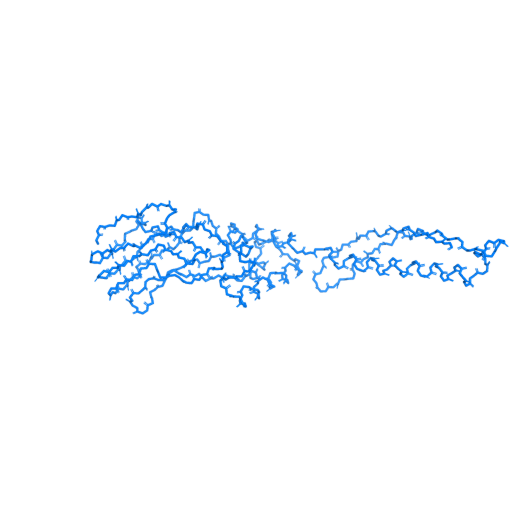-25.648 1.00 46.44 233 ARG A N 1
ATOM 1760 C CA . ARG A 1 233 ? 23.240 7.150 -25.333 1.00 46.44 233 ARG A CA 1
ATOM 1761 C C . ARG A 1 233 ? 23.840 6.676 -26.645 1.00 46.44 233 ARG A C 1
ATOM 1763 O O . ARG A 1 233 ? 23.170 5.970 -27.394 1.00 46.44 233 ARG A O 1
ATOM 1770 N N . ASP A 1 234 ? 25.066 7.113 -26.905 1.00 53.16 234 ASP A N 1
ATOM 1771 C CA . ASP A 1 234 ? 25.822 6.722 -28.088 1.00 53.16 234 ASP A CA 1
ATOM 1772 C C . ASP A 1 234 ? 26.434 5.346 -27.813 1.00 53.16 234 ASP A C 1
ATOM 1774 O O . ASP A 1 234 ? 27.368 5.212 -27.019 1.00 53.16 234 ASP A O 1
ATOM 1778 N N . ASP A 1 235 ? 25.873 4.308 -28.427 1.00 51.66 235 ASP A N 1
ATOM 1779 C CA . ASP A 1 235 ? 26.432 2.959 -28.384 1.00 51.66 235 ASP A CA 1
ATOM 1780 C C . ASP A 1 235 ? 27.049 2.625 -29.759 1.00 51.66 235 ASP A C 1
ATOM 1782 O O . ASP A 1 235 ? 26.579 3.062 -30.814 1.00 51.66 235 ASP A O 1
ATOM 1786 N N . VAL A 1 236 ? 28.147 1.862 -29.755 1.00 56.88 236 VAL A N 1
ATOM 1787 C CA . VAL A 1 236 ? 28.892 1.505 -30.974 1.00 56.88 236 VAL A CA 1
ATOM 1788 C C . VAL A 1 236 ? 28.450 0.129 -31.458 1.00 56.88 236 VAL A C 1
ATOM 1790 O O . VAL A 1 236 ? 28.707 -0.877 -30.793 1.00 56.88 236 VAL A O 1
ATOM 1793 N N . LEU A 1 237 ? 27.838 0.070 -32.642 1.00 58.12 237 LEU A N 1
ATOM 1794 C CA . LEU A 1 237 ? 27.487 -1.190 -33.295 1.00 58.12 237 LEU A CA 1
ATOM 1795 C C . LEU A 1 237 ? 28.686 -1.723 -34.096 1.00 58.12 237 LEU A C 1
ATOM 1797 O O . LEU A 1 237 ? 29.249 -1.020 -34.940 1.00 58.12 237 LEU A O 1
ATOM 1801 N N . LYS A 1 238 ? 29.062 -2.985 -33.860 1.00 56.91 238 LYS A N 1
ATOM 1802 C CA . LYS A 1 238 ? 30.052 -3.704 -34.673 1.00 56.91 238 LYS A CA 1
ATOM 1803 C C . LYS A 1 238 ? 29.600 -5.137 -34.910 1.00 56.91 238 LYS A C 1
ATOM 1805 O O . LYS A 1 238 ? 29.607 -5.945 -33.985 1.00 56.91 238 LYS A O 1
ATOM 1810 N N . THR A 1 239 ? 29.263 -5.455 -36.152 1.00 61.16 239 THR A N 1
ATOM 1811 C CA . THR A 1 239 ? 28.732 -6.766 -36.534 1.00 61.16 239 THR A CA 1
ATOM 1812 C C . THR A 1 239 ? 29.680 -7.434 -37.522 1.00 61.16 239 THR A C 1
ATOM 1814 O O . THR A 1 239 ? 30.385 -6.768 -38.283 1.00 61.16 239 THR A O 1
ATOM 1817 N N . MET A 1 240 ? 29.762 -8.763 -37.466 1.00 62.47 240 MET A N 1
ATOM 1818 C CA . MET A 1 240 ? 30.545 -9.573 -38.401 1.00 62.47 240 MET A CA 1
ATOM 1819 C C . MET A 1 240 ? 29.600 -10.566 -39.065 1.00 62.47 240 MET A C 1
ATOM 1821 O O . MET A 1 240 ? 28.988 -11.376 -38.375 1.00 62.47 240 MET A O 1
ATOM 1825 N N . SER A 1 241 ? 29.485 -10.507 -40.388 1.00 63.38 241 SER A N 1
ATOM 1826 C CA . SER A 1 241 ? 28.607 -11.383 -41.167 1.00 63.38 241 SER A CA 1
ATOM 1827 C C . SER A 1 241 ? 29.400 -12.110 -42.252 1.00 63.38 241 SER A C 1
ATOM 1829 O O . SER A 1 241 ? 30.284 -11.530 -42.883 1.00 63.38 241 SER A O 1
ATOM 1831 N N . LEU A 1 242 ? 29.091 -13.392 -42.456 1.00 63.31 242 LEU A N 1
ATOM 1832 C CA . LEU A 1 242 ? 29.774 -14.301 -43.380 1.00 63.31 242 LEU A CA 1
ATOM 1833 C C . LEU A 1 242 ? 28.728 -15.088 -44.181 1.00 63.31 242 LEU A C 1
ATOM 1835 O O . LEU A 1 242 ? 27.766 -15.591 -43.600 1.00 63.31 242 LEU A O 1
ATOM 1839 N N . GLY A 1 243 ? 28.936 -15.249 -45.487 1.00 62.56 243 GLY A N 1
ATOM 1840 C CA . GLY A 1 243 ? 28.071 -16.056 -46.353 1.00 62.56 243 GLY A CA 1
ATOM 1841 C C . GLY A 1 243 ? 28.796 -16.549 -47.605 1.00 62.56 243 GLY A C 1
ATOM 1842 O O . GLY A 1 243 ? 29.875 -16.058 -47.940 1.00 62.56 243 GLY A O 1
ATOM 1843 N N . GLY A 1 244 ? 28.234 -17.554 -48.280 1.00 60.81 244 GLY A N 1
ATOM 1844 C CA . GLY A 1 244 ? 28.836 -18.218 -49.442 1.00 60.81 244 GLY A CA 1
ATOM 1845 C C . GLY A 1 244 ? 27.827 -18.933 -50.322 1.00 60.81 244 GLY A C 1
ATO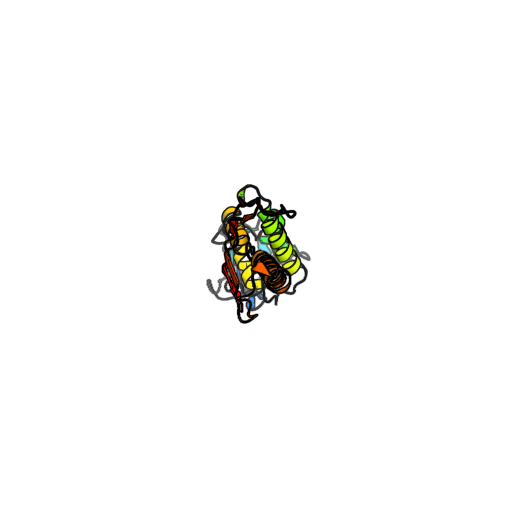M 1846 O O . GLY A 1 244 ? 26.729 -19.238 -49.808 1.00 60.81 244 GLY A O 1
#

Secondary structure (DSSP, 8-state):
-------TT---EEEESS-EE--TT----EEEETTTTEE-EEEESSEEEEEEEEEEEEEE-SS----EEEEE-SEEEEEEEEEEESS--TT--EEEEEETTTEEEEEE-PPPHHHHHHSGGG----HHHHHHHHHHHHHHHT--S--TTHHHHHHHHTSSSHHHHHHHHHHHS-SSHHHHHHHHHHHHHHHHHHHHHHHH-GGGS-TTS---EEEE---EEEE----TT----EEEE--EEEE-

Mean predicted aligned error: 13.98 Å

pLDDT: mean 78.36, std 16.87, range [36.66, 97.38]

Sequence (244 aa):
GFYTNQGIGVVAKVDVGGGFKQVLSGDFVTDVDLNNQITDALALTGAGDFNGEAPLNFLTIDKLFTEYVVAKGSAMTDSGIEAKTLHPAVGFNFQFKVDNGTDLVLYADNPTFLELAQDPGSGTTDPGVFQLAQYLDDVEAASTPDNPMARLINMLRFLPNEQELGAALTRLTPHYAVHTFDMINREADIMLETARECTGVPFYKNLDGRCIWATISPQAEYSRDAGAGTTSRDDVLKTMSLGG

Foldseek 3Di:
DDDDDPDPQDADEDEDEEEEEDDQVAPAEKEAELVVRGIAAYEHAYEYEAAHEHEYHYNDQQFADDKDFRYFYPFYHYPHYAYDYPAAFAQWRWDWDDPPRGTIIIDTPGDQLLVLLPPVLQVHDFVLLSVLSVVLRVQNVVDDRNRNCRNVNRVLRRDRGSNVNSVVSVVVRPPPPVVVVVLVVVVVVVQVVQVCCQVPPPVQADPVRDHKDKDWDPFDQDFPPDDPGDDTDGDTDIDIDIDD